Protein AF-A0A4Q6GHL7-F1 (afdb_monomer)

Secondary structure (DSSP, 8-state):
------HHHHHHHHHHHHHHHHS-HHHHHHHHHHHHHHHHHHHHHHHHHHHS--HHHHHHHHHHHHHHHHHHHHHHHHHH-HHHHHHHHHHHHHHHHHHHHHHS---GGGHHHHHHIIIIIHHHHHHHHHTT-HHHHHHIIIIIIHHHHHHHHHHTT--TTHHHHHHHHHHHHHHHT-

Mean predicted aligned error: 8.79 Å

Sequence (178 aa):
MSGDFSTGVLSLDNFLHTALARAPQKFWWVIAGVLGILVLATAIGWVLHRRKPGPVIDNLNARVRAWWVMVGVLAACFLLGKVATLVLYGLLSFFALREFLTLTPTRRGDHLSLCLCFYVAIPLQYWLIGIDWYGLFVMCIPVFGFLLLPAVSALSGDTENFLERNTKVQWGLMLTVY

Radius of gyration: 21.95 Å; Cα contacts (8 Å, |Δi|>4): 102; chains: 1; bounding box: 37×58×66 Å

Foldseek 3Di:
DDDDPPPLPVVLVVCCVVCVVPPDPVVVVVVCVVVVVLVVLCVVLVVCCVPDNDPVSVVSNVVSVVVVVVVVCCVVQVSVHDVSNLVVLLVQLLVLLVVLVVPPDDDPLQVVLSCCLNVPQSVVLSVCVVVVVVVCNVCVLVPVVLVPSLVSSVVSVDPPCSVVNSVSNSVSSVVRRD

pLDDT: mean 85.05, std 11.3, range [44.62, 95.25]

Structure (mmCIF, N/CA/C/O backbone):
data_AF-A0A4Q6GHL7-F1
#
_entry.id   AF-A0A4Q6GHL7-F1
#
loop_
_atom_site.group_PDB
_atom_site.id
_atom_site.type_symbol
_atom_site.label_atom_id
_atom_site.label_alt_id
_atom_site.label_comp_id
_atom_site.label_asym_id
_atom_site.label_entity_id
_atom_site.label_seq_id
_atom_site.pdbx_PDB_ins_code
_atom_site.Cartn_x
_atom_site.Cartn_y
_atom_site.Cartn_z
_atom_site.occupancy
_atom_site.B_iso_or_equiv
_atom_site.auth_seq_id
_atom_site.auth_comp_id
_atom_site.auth_asym_id
_atom_site.auth_atom_id
_atom_site.pdbx_PDB_model_num
ATOM 1 N N . MET A 1 1 ? -2.760 27.065 -35.567 1.00 51.53 1 MET A N 1
ATOM 2 C CA . MET A 1 1 ? -3.463 25.781 -35.350 1.00 51.53 1 MET A CA 1
ATOM 3 C C . MET A 1 1 ? -2.841 24.742 -36.268 1.00 51.53 1 MET A C 1
ATOM 5 O O . MET A 1 1 ? -3.175 24.707 -37.440 1.0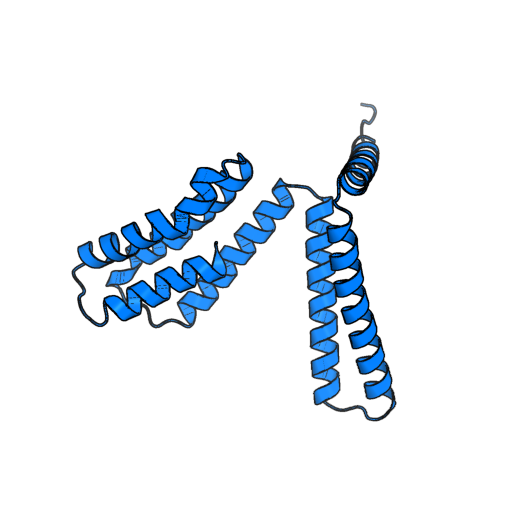0 51.53 1 MET A O 1
ATOM 9 N N . SER A 1 2 ? -1.907 23.947 -35.756 1.00 46.75 2 SER A N 1
ATOM 10 C CA . SER A 1 2 ? -1.430 22.706 -36.380 1.00 46.75 2 SER A CA 1
ATOM 11 C C . SER A 1 2 ? -0.751 21.891 -35.282 1.00 46.75 2 SER A C 1
ATOM 13 O O . SER A 1 2 ? -0.019 22.456 -34.475 1.00 46.75 2 SER A O 1
ATOM 15 N N . GLY A 1 3 ? -1.136 20.621 -35.192 1.00 51.91 3 GLY A N 1
ATOM 16 C CA . GLY A 1 3 ? -1.040 19.797 -33.994 1.00 51.91 3 GLY A CA 1
ATOM 17 C C . GLY A 1 3 ? 0.370 19.429 -33.548 1.00 51.91 3 GLY A C 1
ATOM 18 O O . GLY A 1 3 ? 1.196 19.031 -34.359 1.00 51.91 3 GLY A O 1
ATOM 19 N N . ASP A 1 4 ? 0.547 19.436 -32.229 1.00 44.62 4 ASP A N 1
ATOM 20 C CA . ASP A 1 4 ? 1.555 18.655 -31.516 1.00 44.62 4 ASP A CA 1
ATOM 21 C C . ASP A 1 4 ? 0.820 17.636 -30.633 1.00 44.62 4 ASP A C 1
ATOM 23 O O . ASP A 1 4 ? 0.556 17.858 -29.455 1.00 44.62 4 ASP A O 1
ATOM 27 N N . PHE A 1 5 ? 0.422 16.516 -31.240 1.00 52.62 5 PHE A N 1
ATOM 28 C CA . PHE A 1 5 ? -0.148 15.347 -30.550 1.00 52.62 5 PHE A CA 1
ATOM 29 C C . PHE A 1 5 ? 0.836 14.155 -30.540 1.00 52.62 5 PHE A C 1
ATOM 31 O O . PHE A 1 5 ? 0.444 13.025 -30.263 1.00 52.62 5 PHE A O 1
ATOM 38 N N . SER A 1 6 ? 2.123 14.390 -30.842 1.00 54.06 6 SER A N 1
ATOM 39 C CA . SER A 1 6 ? 3.132 13.336 -31.070 1.00 54.06 6 SER A CA 1
ATOM 40 C C . SER A 1 6 ? 4.155 13.147 -29.933 1.00 54.06 6 SER A C 1
ATOM 42 O O . SER A 1 6 ? 5.140 12.431 -30.106 1.00 54.06 6 SER A O 1
ATOM 44 N N . THR A 1 7 ? 3.955 13.752 -28.759 1.00 56.91 7 THR A N 1
ATOM 45 C CA . THR A 1 7 ? 4.912 13.684 -27.631 1.00 56.91 7 THR A CA 1
ATOM 46 C C . THR A 1 7 ? 4.724 12.470 -26.709 1.00 56.91 7 THR A C 1
ATOM 48 O O . THR A 1 7 ? 5.604 12.171 -25.904 1.00 56.91 7 THR A O 1
ATOM 51 N N . GLY A 1 8 ? 3.617 11.726 -26.833 1.00 54.38 8 GLY A N 1
ATOM 52 C 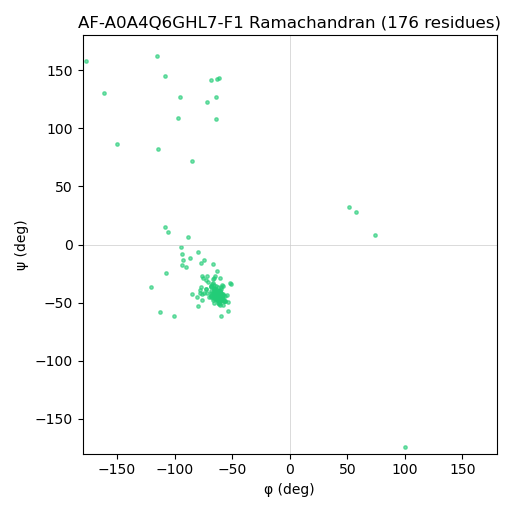CA . GLY A 1 8 ? 3.325 10.565 -25.978 1.00 54.38 8 GLY A CA 1
ATOM 53 C C . GLY A 1 8 ? 4.095 9.288 -26.344 1.00 54.38 8 GLY A C 1
ATOM 54 O O . GLY A 1 8 ? 4.569 8.583 -25.457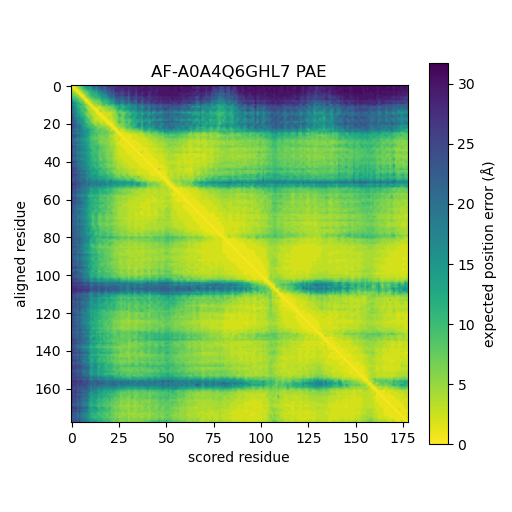 1.00 54.38 8 GLY A O 1
ATOM 55 N N . VAL A 1 9 ? 4.264 9.005 -27.641 1.00 53.94 9 VAL A N 1
ATOM 56 C CA . VAL A 1 9 ? 4.869 7.745 -28.122 1.00 53.94 9 VAL A CA 1
ATOM 57 C C . VAL A 1 9 ? 6.392 7.737 -27.914 1.00 53.94 9 VAL A C 1
ATOM 59 O O . VAL A 1 9 ? 6.933 6.776 -27.377 1.00 53.94 9 VAL A O 1
ATOM 62 N N . LEU A 1 10 ? 7.071 8.860 -28.192 1.00 57.47 10 LEU A N 1
ATOM 63 C CA . LEU A 1 10 ? 8.521 9.019 -27.974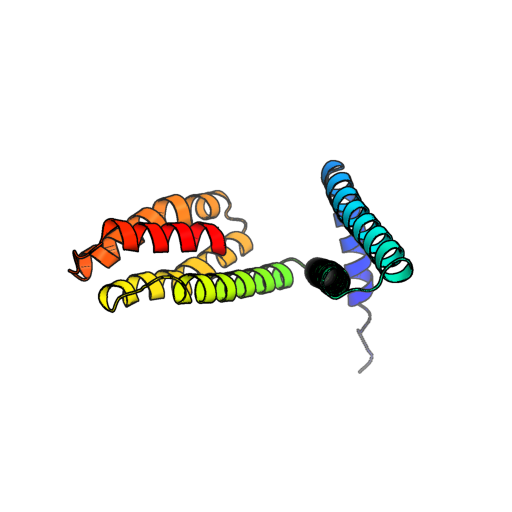 1.00 57.47 10 LEU A CA 1
ATOM 64 C C . LEU A 1 10 ? 8.935 8.964 -26.492 1.00 57.47 10 LEU A C 1
ATOM 66 O O . LEU A 1 10 ? 10.064 8.589 -26.183 1.00 57.47 10 LEU A O 1
ATOM 70 N N . SER A 1 11 ? 8.041 9.334 -25.569 1.00 61.09 11 SER A N 1
ATOM 71 C CA . SER A 1 11 ? 8.307 9.257 -24.127 1.00 61.09 11 SER A CA 1
ATOM 72 C C . SER A 1 11 ? 8.172 7.827 -23.605 1.00 61.09 11 SER A C 1
ATOM 74 O O . SER A 1 11 ? 9.017 7.380 -22.834 1.00 61.09 11 SER A O 1
ATOM 76 N N . LEU A 1 12 ? 7.152 7.088 -24.062 1.00 63.12 12 LEU A N 1
ATOM 77 C CA . LEU A 1 12 ? 6.918 5.707 -23.642 1.00 63.12 12 LEU A CA 1
ATOM 78 C C . LEU A 1 12 ? 8.030 4.778 -24.137 1.00 63.12 12 LEU A C 1
ATOM 80 O O . LEU A 1 12 ? 8.559 4.011 -23.342 1.00 63.12 12 LEU A O 1
ATOM 84 N N . ASP A 1 13 ? 8.436 4.886 -25.405 1.00 64.12 13 ASP A N 1
ATOM 85 C CA . ASP A 1 13 ? 9.509 4.055 -25.960 1.00 64.12 13 ASP A CA 1
ATOM 86 C C . ASP A 1 13 ? 10.848 4.347 -25.269 1.00 64.12 13 ASP A C 1
ATOM 88 O O . ASP A 1 13 ? 11.539 3.427 -24.832 1.00 64.12 13 ASP A O 1
ATOM 92 N N . ASN A 1 14 ? 11.187 5.623 -25.053 1.00 67.19 14 ASN A N 1
ATOM 93 C CA . ASN A 1 14 ? 12.400 5.994 -24.320 1.00 67.19 14 ASN A CA 1
ATOM 94 C C . ASN A 1 14 ? 12.344 5.574 -22.845 1.00 67.19 14 ASN A C 1
ATOM 96 O O . ASN A 1 14 ? 13.346 5.107 -22.300 1.00 67.19 14 ASN A O 1
ATOM 100 N N . PHE A 1 15 ? 11.196 5.711 -22.181 1.00 66.81 15 PHE A N 1
ATOM 101 C CA . PHE A 1 15 ? 11.006 5.257 -20.805 1.00 66.81 15 PHE A CA 1
ATOM 102 C C . PHE A 1 15 ? 11.120 3.738 -20.704 1.00 66.81 15 PHE A C 1
ATOM 104 O O . PHE A 1 15 ? 11.833 3.241 -19.841 1.00 66.81 15 PHE A O 1
ATOM 111 N N . LEU A 1 16 ? 10.484 2.995 -21.612 1.00 68.94 16 LEU A N 1
ATOM 112 C CA . LEU A 1 16 ? 10.578 1.544 -21.666 1.00 68.94 16 LEU A CA 1
ATOM 113 C C . LEU A 1 16 ? 12.022 1.127 -21.919 1.00 68.94 16 LEU A C 1
ATOM 115 O O . LEU A 1 16 ? 12.571 0.380 -21.125 1.00 68.94 16 LEU A O 1
ATOM 119 N N . HIS A 1 17 ? 12.703 1.664 -22.929 1.00 65.88 17 HIS A N 1
ATOM 120 C CA . HIS A 1 17 ? 14.104 1.327 -23.181 1.00 65.88 17 HIS A CA 1
ATOM 121 C C . HIS A 1 17 ? 15.023 1.660 -21.999 1.00 65.88 17 HIS A C 1
ATOM 123 O O . HIS A 1 17 ? 15.874 0.847 -21.642 1.00 65.88 17 HIS A O 1
ATOM 129 N N . THR A 1 18 ? 14.840 2.806 -21.344 1.00 66.44 18 THR A N 1
ATOM 130 C CA . THR A 1 18 ? 15.659 3.186 -20.181 1.00 66.44 18 THR A CA 1
ATOM 131 C C . THR A 1 18 ? 15.331 2.370 -18.931 1.00 66.44 18 THR A C 1
ATOM 133 O O . THR A 1 18 ? 16.250 1.980 -18.211 1.00 66.44 18 THR A O 1
ATOM 136 N N . ALA A 1 19 ? 14.059 2.054 -18.684 1.00 65.88 19 ALA A N 1
ATOM 137 C CA . ALA A 1 19 ? 13.623 1.203 -17.583 1.00 65.88 19 ALA A CA 1
ATOM 138 C C . ALA A 1 19 ? 14.063 -0.252 -17.790 1.00 65.88 19 ALA A C 1
ATOM 140 O O . ALA A 1 19 ? 14.623 -0.850 -16.875 1.00 65.88 19 ALA A O 1
ATOM 141 N N . LEU A 1 20 ? 13.892 -0.801 -18.998 1.00 67.56 20 LEU A N 1
ATOM 142 C CA . LEU A 1 20 ? 14.339 -2.144 -19.376 1.00 67.56 20 LEU A CA 1
ATOM 143 C C . LEU A 1 20 ? 15.867 -2.272 -19.260 1.00 67.56 20 LEU A C 1
ATOM 145 O O . LEU A 1 20 ? 16.350 -3.267 -18.726 1.00 67.56 20 LEU A O 1
ATOM 149 N N . ALA A 1 21 ? 16.622 -1.260 -19.710 1.00 69.06 21 ALA A N 1
ATOM 150 C CA . ALA A 1 21 ? 18.087 -1.267 -19.683 1.00 69.06 21 ALA A CA 1
ATOM 151 C C . ALA A 1 21 ? 18.684 -1.035 -18.285 1.00 69.06 21 ALA A C 1
ATOM 153 O O . ALA A 1 21 ? 19.784 -1.510 -18.006 1.00 69.06 21 ALA A O 1
ATOM 154 N N . ARG A 1 22 ? 17.986 -0.309 -17.399 1.00 68.81 22 ARG A N 1
ATOM 155 C CA . ARG A 1 22 ? 18.428 -0.075 -16.011 1.00 68.81 22 ARG A CA 1
ATOM 156 C C . ARG A 1 22 ? 17.877 -1.086 -15.009 1.00 68.81 22 ARG A C 1
ATOM 158 O O . ARG A 1 22 ? 18.362 -1.123 -13.877 1.00 68.81 22 ARG A O 1
ATOM 165 N N . ALA A 1 23 ? 16.877 -1.883 -15.382 1.00 73.94 23 ALA A N 1
ATOM 166 C CA . ALA A 1 23 ? 16.291 -2.862 -14.481 1.00 73.94 23 ALA A CA 1
ATOM 167 C C . ALA A 1 23 ? 17.333 -3.932 -14.100 1.00 73.94 23 ALA A C 1
ATOM 169 O O . ALA A 1 23 ? 17.923 -4.565 -14.980 1.00 73.94 23 ALA A O 1
ATOM 170 N N . PRO A 1 24 ? 17.560 -4.183 -12.798 1.00 80.12 24 PRO A N 1
ATOM 171 C CA . PRO A 1 24 ? 18.488 -5.219 -12.372 1.00 80.12 24 PRO A CA 1
ATOM 172 C C . PRO A 1 24 ? 17.984 -6.582 -12.848 1.00 80.12 24 PRO A C 1
ATOM 174 O O . PRO A 1 24 ? 16.794 -6.867 -12.770 1.00 80.12 24 PRO A O 1
ATOM 177 N N . GLN A 1 25 ? 18.882 -7.475 -13.268 1.00 82.25 25 GLN A N 1
ATOM 178 C CA . GLN A 1 25 ? 18.509 -8.795 -13.799 1.00 82.25 25 GLN A CA 1
ATOM 179 C C . GLN A 1 25 ? 17.556 -9.572 -12.869 1.00 82.25 25 GLN A C 1
ATOM 181 O O . GLN A 1 25 ? 16.651 -10.259 -13.333 1.00 82.25 25 GLN A O 1
ATOM 186 N N . LYS A 1 26 ? 17.705 -9.413 -11.547 1.00 86.56 26 LYS A N 1
ATOM 187 C CA . LYS A 1 26 ? 16.829 -10.016 -10.527 1.00 86.56 26 LYS A CA 1
ATOM 188 C C . LYS A 1 26 ? 15.357 -9.600 -10.665 1.00 86.56 26 LYS A C 1
ATOM 190 O O . LYS A 1 26 ? 14.483 -10.421 -10.417 1.00 86.56 26 LYS A O 1
ATOM 195 N N . PHE A 1 27 ? 15.078 -8.364 -11.080 1.00 83.50 27 PHE A N 1
ATOM 196 C CA . PHE A 1 27 ? 13.717 -7.865 -11.293 1.00 83.50 27 PHE A CA 1
ATOM 197 C C . PHE A 1 27 ? 12.977 -8.689 -12.354 1.00 83.50 27 PHE A C 1
ATOM 199 O O . PHE A 1 27 ? 11.843 -9.112 -12.132 1.00 83.50 27 PHE A O 1
ATOM 206 N N . TRP A 1 28 ? 13.659 -9.009 -13.457 1.00 84.88 28 TRP A N 1
ATOM 207 C CA . TRP A 1 28 ? 13.112 -9.847 -14.525 1.00 84.88 28 TRP A CA 1
ATOM 208 C C . TRP A 1 28 ? 12.786 -11.260 -14.060 1.00 84.88 28 TRP A C 1
ATOM 210 O O . TRP A 1 28 ? 11.722 -11.775 -14.391 1.00 84.88 28 TRP A O 1
ATOM 220 N N . TRP A 1 29 ? 13.655 -11.865 -13.246 1.00 90.00 29 TRP A N 1
ATOM 221 C CA . TRP A 1 29 ? 13.400 -13.186 -12.667 1.00 90.00 29 TRP A CA 1
ATOM 222 C C . TRP A 1 29 ? 12.163 -13.198 -11.769 1.00 90.00 29 TRP A C 1
ATOM 224 O O . TRP A 1 29 ? 11.375 -14.140 -11.832 1.00 90.00 29 TRP A O 1
ATOM 234 N N . VAL A 1 30 ? 11.959 -12.148 -10.969 1.00 89.12 30 VAL A N 1
ATOM 235 C CA . VAL A 1 30 ? 10.779 -12.037 -10.102 1.00 89.12 30 VAL A CA 1
ATOM 236 C C . VAL A 1 30 ? 9.507 -11.890 -10.935 1.00 89.12 30 VAL A C 1
ATOM 238 O O . VAL A 1 30 ? 8.557 -12.637 -10.714 1.00 89.12 30 VAL A O 1
ATOM 241 N N . ILE A 1 31 ? 9.491 -10.997 -11.930 1.00 88.06 31 ILE A N 1
ATOM 242 C CA . ILE A 1 31 ? 8.326 -10.823 -12.814 1.00 88.06 31 ILE A CA 1
ATOM 243 C C . ILE A 1 31 ? 8.015 -12.111 -13.577 1.00 88.06 31 ILE A C 1
ATOM 245 O O . ILE A 1 31 ? 6.863 -12.542 -13.606 1.00 88.06 31 ILE A O 1
ATOM 249 N N . ALA A 1 32 ? 9.032 -12.751 -14.157 1.00 90.44 32 ALA A N 1
ATOM 250 C CA . ALA A 1 32 ? 8.865 -14.009 -14.874 1.00 90.44 32 ALA A CA 1
ATOM 251 C C . ALA A 1 32 ? 8.343 -15.121 -13.953 1.00 90.44 32 ALA A C 1
ATOM 253 O O . ALA A 1 32 ? 7.457 -15.875 -14.349 1.00 90.44 32 ALA A O 1
ATOM 254 N N . GLY A 1 33 ? 8.832 -15.192 -12.711 1.00 92.62 33 GLY A N 1
ATOM 255 C CA . GLY A 1 33 ? 8.341 -16.130 -11.703 1.00 92.62 33 GLY A CA 1
ATOM 256 C C . GLY A 1 33 ? 6.870 -15.896 -11.351 1.00 92.62 33 GLY A C 1
ATOM 257 O O . GLY A 1 33 ? 6.079 -16.837 -11.372 1.00 92.62 33 GLY A O 1
ATOM 258 N N . VAL A 1 34 ? 6.480 -14.643 -11.094 1.00 91.62 34 VAL A N 1
ATOM 259 C CA . VAL A 1 34 ? 5.089 -14.273 -10.780 1.00 91.62 34 VAL A CA 1
ATOM 260 C C . VAL A 1 34 ? 4.158 -14.617 -11.944 1.00 91.62 34 VAL A C 1
ATOM 262 O O . VAL A 1 34 ? 3.164 -15.318 -11.745 1.00 91.62 34 VAL A O 1
ATOM 265 N N . LEU A 1 35 ? 4.497 -14.194 -13.165 1.00 92.50 35 LEU A N 1
ATOM 266 C CA . LEU A 1 35 ? 3.711 -14.503 -14.363 1.00 92.50 35 LEU A CA 1
ATOM 267 C C . LEU A 1 35 ? 3.652 -16.011 -14.630 1.00 92.50 35 LEU A C 1
ATOM 269 O O . LEU A 1 35 ? 2.584 -16.532 -14.941 1.00 92.50 35 LEU A O 1
ATOM 273 N N . GLY A 1 36 ? 4.763 -16.727 -14.451 1.00 93.81 36 GLY A N 1
ATOM 274 C CA . GLY A 1 36 ? 4.822 -18.180 -14.590 1.00 93.81 36 GLY A CA 1
ATOM 275 C C . GLY A 1 36 ? 3.870 -18.891 -13.629 1.00 93.81 36 GLY A C 1
ATOM 276 O O . GLY A 1 36 ? 3.089 -19.739 -14.055 1.00 93.81 36 GLY A O 1
ATOM 277 N N . ILE A 1 37 ? 3.859 -18.499 -12.351 1.00 94.38 37 ILE A N 1
ATOM 278 C CA . ILE A 1 37 ? 2.934 -19.048 -11.346 1.00 94.38 37 ILE A CA 1
ATOM 279 C C . ILE A 1 37 ? 1.478 -18.747 -11.719 1.00 94.38 37 ILE A C 1
ATOM 281 O O . ILE A 1 37 ? 0.630 -19.633 -11.633 1.00 94.38 37 ILE A O 1
ATOM 285 N N . LEU A 1 38 ? 1.178 -17.527 -12.170 1.00 92.00 38 LEU A N 1
ATOM 286 C CA . LEU A 1 38 ? -0.164 -17.129 -12.606 1.00 92.00 38 LEU A CA 1
ATOM 287 C C . LEU A 1 38 ? -0.650 -17.937 -13.811 1.00 92.00 38 LEU A C 1
ATOM 289 O O . LEU A 1 38 ? -1.788 -18.413 -13.819 1.00 92.00 38 LEU A O 1
ATOM 293 N N . VAL A 1 39 ? 0.206 -18.135 -14.812 1.00 93.56 39 VAL A N 1
ATOM 294 C CA . VAL A 1 39 ? -0.100 -18.957 -15.989 1.00 93.56 39 VAL A CA 1
ATOM 295 C C . VAL A 1 39 ? -0.317 -20.413 -15.582 1.00 93.56 39 VAL A C 1
ATOM 297 O O . VAL A 1 39 ? -1.312 -21.009 -15.990 1.00 93.56 39 VAL A O 1
ATOM 300 N N . LEU A 1 40 ? 0.545 -20.970 -14.726 1.00 93.62 40 LEU A N 1
ATOM 301 C CA . LEU A 1 40 ? 0.389 -22.329 -14.202 1.00 93.62 40 LEU A CA 1
ATOM 302 C C . LEU A 1 40 ? -0.920 -22.488 -13.421 1.00 93.62 40 LEU A C 1
ATOM 304 O O . LEU A 1 40 ? -1.669 -23.429 -13.674 1.00 93.62 40 LEU A O 1
ATOM 308 N N . ALA A 1 41 ? -1.245 -21.553 -12.526 1.00 91.12 41 ALA A N 1
ATOM 309 C CA . ALA A 1 41 ? -2.499 -21.560 -11.775 1.00 91.12 41 ALA A CA 1
ATOM 310 C C . ALA A 1 41 ? -3.719 -21.478 -12.706 1.00 91.12 41 ALA A C 1
ATOM 312 O O . ALA A 1 41 ? -4.698 -22.199 -12.511 1.00 91.12 41 ALA A O 1
ATOM 313 N N . THR A 1 42 ? -3.637 -20.654 -13.754 1.00 92.19 42 THR A N 1
ATOM 314 C CA . THR A 1 42 ? -4.685 -20.532 -14.777 1.00 92.19 42 THR A CA 1
ATOM 315 C C . THR A 1 42 ? -4.852 -21.842 -15.553 1.00 92.19 42 THR A C 1
ATOM 317 O O . THR A 1 42 ? -5.976 -22.304 -15.748 1.00 92.19 42 THR A O 1
ATOM 320 N N . ALA A 1 43 ? -3.750 -22.484 -15.951 1.00 91.50 43 ALA A N 1
ATOM 321 C CA . ALA A 1 43 ? -3.769 -23.761 -16.660 1.00 91.50 43 ALA A CA 1
ATOM 322 C C . ALA A 1 43 ? -4.351 -24.889 -15.794 1.00 91.50 43 ALA A C 1
ATOM 324 O O . ALA A 1 43 ? -5.219 -25.632 -16.255 1.00 91.50 43 ALA A O 1
ATOM 325 N N . ILE A 1 44 ? -3.934 -24.987 -14.527 1.00 91.12 44 ILE A N 1
ATOM 326 C CA . ILE A 1 44 ? -4.467 -25.963 -13.566 1.00 91.12 44 ILE A CA 1
ATOM 327 C C . ILE A 1 44 ? -5.971 -25.746 -13.373 1.00 91.12 44 ILE A C 1
ATOM 329 O O . ILE A 1 44 ? -6.745 -26.695 -13.498 1.00 91.12 44 ILE A O 1
ATOM 333 N N . GLY A 1 45 ? -6.392 -24.505 -13.119 1.00 89.25 45 GLY A N 1
ATOM 334 C CA . GLY A 1 45 ? -7.798 -24.150 -12.934 1.00 89.25 45 GLY A CA 1
ATOM 335 C C . GLY A 1 45 ? -8.663 -24.469 -14.156 1.00 89.25 45 GLY A C 1
ATOM 336 O O . GLY A 1 45 ? -9.773 -24.987 -14.020 1.00 89.25 45 GLY A O 1
ATOM 337 N N . TRP A 1 46 ? -8.131 -24.261 -15.362 1.00 88.94 46 TRP A N 1
ATOM 338 C CA . TRP A 1 46 ? -8.802 -24.597 -16.617 1.00 88.94 46 TRP A CA 1
ATOM 339 C C . TRP A 1 46 ? -8.913 -26.109 -16.859 1.00 88.94 46 TRP A C 1
ATOM 341 O O . TRP A 1 46 ? -9.989 -26.598 -17.214 1.00 88.94 46 TRP A O 1
ATOM 351 N N . VAL A 1 47 ? -7.838 -26.875 -16.630 1.00 90.56 47 VAL A N 1
ATOM 352 C CA . VAL A 1 47 ? -7.866 -28.346 -16.740 1.00 90.56 47 VAL A CA 1
ATOM 353 C C . VAL A 1 47 ? -8.847 -28.936 -15.729 1.00 90.56 47 VAL A C 1
ATOM 355 O O . VAL A 1 47 ? -9.624 -29.831 -16.069 1.00 90.56 47 VAL A O 1
ATOM 358 N N . LEU A 1 48 ? -8.840 -28.430 -14.496 1.00 87.69 48 LEU A N 1
ATOM 359 C CA . LEU A 1 48 ? -9.693 -28.932 -13.427 1.00 87.69 48 LEU A CA 1
ATOM 360 C C . LEU A 1 48 ? -11.172 -28.614 -13.688 1.00 87.69 48 LEU A C 1
ATOM 362 O O . LEU A 1 48 ? -12.007 -29.509 -13.566 1.00 87.69 48 LEU A O 1
ATOM 366 N N . HIS A 1 49 ? -11.478 -27.404 -14.168 1.00 87.81 49 HIS A N 1
ATOM 367 C CA . HIS A 1 49 ? -12.828 -27.014 -14.587 1.00 87.81 49 HIS A CA 1
ATOM 368 C C . HIS A 1 49 ? -13.357 -27.900 -15.727 1.00 87.81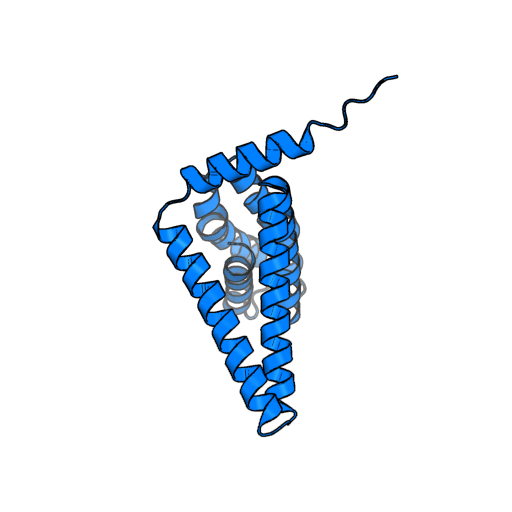 49 HIS A C 1
ATOM 370 O O . HIS A 1 49 ? -14.533 -28.251 -15.744 1.00 87.81 49 HIS A O 1
ATOM 376 N N . ARG A 1 50 ? -12.492 -28.317 -16.664 1.00 87.12 50 ARG A N 1
ATOM 377 C CA . ARG A 1 50 ? -12.865 -29.251 -17.742 1.00 87.12 50 ARG A CA 1
ATOM 378 C C . ARG A 1 50 ? -13.104 -30.681 -17.262 1.00 87.12 50 ARG A C 1
ATOM 380 O O . ARG A 1 50 ? -13.912 -31.381 -17.861 1.00 87.12 50 ARG A O 1
ATOM 387 N N . ARG A 1 51 ? -12.390 -31.141 -16.229 1.00 87.88 51 ARG A N 1
ATOM 388 C CA . ARG A 1 51 ? -12.498 -32.525 -15.736 1.00 87.88 51 ARG A CA 1
ATOM 389 C C . ARG A 1 51 ? -13.643 -32.721 -14.749 1.00 87.88 51 ARG A C 1
ATOM 391 O O . ARG A 1 51 ? -14.310 -33.748 -14.809 1.00 87.88 51 ARG A O 1
ATOM 398 N N . LYS A 1 52 ? -13.836 -31.785 -13.818 1.00 85.38 52 LYS A N 1
ATOM 399 C CA . LYS A 1 52 ? -14.874 -31.848 -12.782 1.00 85.38 52 LYS A CA 1
ATOM 400 C C . LYS A 1 52 ? -15.308 -30.430 -12.417 1.00 85.38 52 LYS A C 1
ATOM 402 O O . LYS A 1 52 ? -14.733 -29.882 -11.487 1.00 85.38 52 LYS A O 1
ATOM 407 N N . PRO A 1 53 ? -16.272 -29.816 -13.118 1.00 84.44 53 PRO A N 1
ATOM 408 C CA . PRO A 1 53 ? -16.756 -28.494 -12.738 1.00 84.44 53 PRO A CA 1
ATOM 409 C C . PRO A 1 53 ? -17.359 -28.536 -11.329 1.00 84.44 53 PRO A C 1
ATOM 411 O O . PRO A 1 53 ? -17.973 -29.526 -10.926 1.00 84.44 53 PRO A O 1
ATOM 414 N N . GLY A 1 54 ? -17.160 -27.467 -10.563 1.00 90.56 54 GLY A N 1
ATOM 415 C CA . GLY A 1 54 ? -17.665 -27.375 -9.203 1.00 90.56 54 GLY A CA 1
ATOM 416 C C . GLY A 1 54 ? -17.363 -26.024 -8.556 1.00 90.56 54 GLY A C 1
ATOM 417 O O . GLY A 1 54 ? -16.396 -25.359 -8.937 1.00 90.56 54 GLY A O 1
ATOM 418 N N . PRO A 1 55 ? -18.129 -25.644 -7.519 1.00 90.00 55 PRO A N 1
ATOM 419 C CA . PRO A 1 55 ? -18.086 -24.303 -6.929 1.00 90.00 55 PRO A CA 1
ATOM 420 C C . PRO A 1 55 ? -16.712 -23.929 -6.351 1.00 90.00 55 PRO A C 1
ATOM 422 O O . PRO A 1 55 ? -16.323 -22.762 -6.349 1.00 90.00 55 PRO A O 1
ATOM 425 N N . VAL A 1 56 ? -15.936 -24.919 -5.899 1.00 88.56 56 VAL A N 1
ATOM 426 C CA . VAL A 1 56 ? -14.568 -24.715 -5.392 1.00 88.56 56 VAL A CA 1
ATOM 427 C C . VAL A 1 56 ? -13.623 -24.249 -6.507 1.00 88.56 56 VAL A C 1
ATOM 429 O O . VAL A 1 56 ? -12.774 -23.386 -6.291 1.00 88.56 56 VAL A O 1
ATOM 432 N N . ILE A 1 57 ? -13.780 -24.793 -7.714 1.00 89.44 57 ILE A N 1
ATOM 433 C CA . ILE A 1 57 ? -12.931 -24.476 -8.869 1.00 89.44 57 ILE A CA 1
ATOM 434 C C . ILE A 1 57 ? -13.322 -23.125 -9.455 1.00 89.44 57 ILE A C 1
ATOM 436 O O . ILE A 1 57 ? -12.449 -22.352 -9.845 1.00 89.44 57 ILE A O 1
ATOM 440 N N . ASP A 1 58 ? -14.613 -22.804 -9.451 1.00 90.56 58 ASP A N 1
ATOM 441 C CA . ASP A 1 58 ? -15.098 -21.493 -9.879 1.00 90.56 58 ASP A CA 1
ATOM 442 C C . ASP A 1 58 ? -14.558 -20.382 -8.974 1.00 90.56 58 ASP A C 1
ATOM 444 O O . ASP A 1 58 ? -14.102 -19.349 -9.472 1.00 90.56 58 ASP A O 1
ATOM 448 N N . ASN A 1 59 ? -14.514 -20.620 -7.657 1.00 91.19 59 ASN A N 1
ATOM 449 C CA . ASN A 1 59 ? -13.887 -19.707 -6.703 1.00 91.19 59 ASN A CA 1
ATOM 450 C C . ASN A 1 59 ? -12.378 -19.557 -6.970 1.00 91.19 59 ASN A C 1
ATOM 452 O O . ASN A 1 59 ? -11.877 -18.434 -7.063 1.00 91.19 59 ASN A O 1
ATOM 456 N N . LEU A 1 60 ? -11.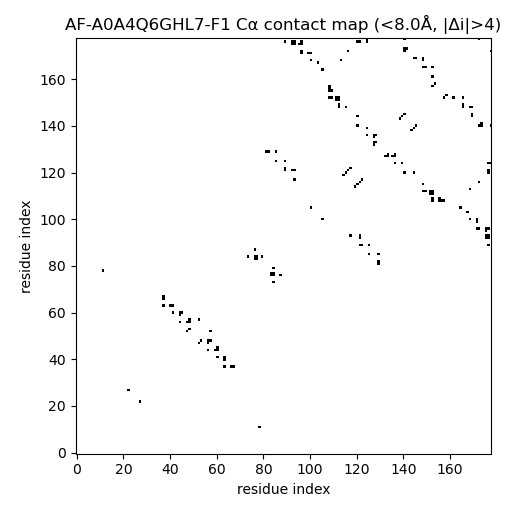661 -20.668 -7.187 1.00 88.50 60 LEU A N 1
ATOM 457 C CA . LEU A 1 60 ? -10.236 -20.636 -7.529 1.00 88.50 60 LEU A CA 1
ATOM 458 C C . LEU A 1 60 ? -9.979 -19.824 -8.809 1.00 88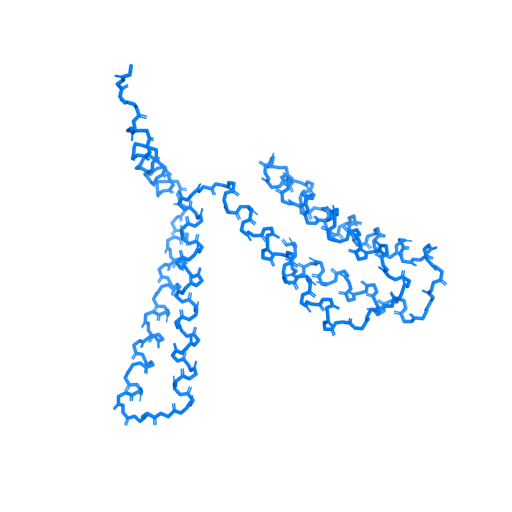.50 60 LEU A C 1
ATOM 460 O O . LEU A 1 60 ? -9.125 -18.939 -8.820 1.00 88.50 60 LEU A O 1
ATOM 464 N N . ASN A 1 61 ? -10.750 -20.069 -9.868 1.00 91.19 61 ASN A N 1
ATOM 465 C CA . ASN A 1 61 ? -10.637 -19.350 -11.136 1.00 91.19 61 ASN A CA 1
ATOM 466 C C . ASN A 1 61 ? -11.024 -17.870 -10.998 1.00 91.19 61 ASN A C 1
ATOM 468 O O . ASN A 1 61 ? -10.430 -17.010 -11.648 1.00 91.19 61 ASN A O 1
ATOM 472 N N . ALA A 1 62 ? -12.002 -17.534 -10.153 1.00 92.50 62 ALA A N 1
ATOM 473 C CA . ALA A 1 62 ? -12.320 -16.146 -9.822 1.00 92.50 62 ALA A CA 1
ATOM 474 C C . ALA A 1 62 ? -11.145 -15.455 -9.115 1.00 92.50 62 ALA A C 1
ATOM 476 O O . ALA A 1 62 ? -10.783 -14.341 -9.492 1.00 92.50 62 ALA A O 1
ATOM 477 N N . ARG A 1 63 ? -10.487 -16.139 -8.171 1.00 91.81 63 ARG A N 1
ATOM 478 C CA . ARG A 1 63 ? -9.293 -15.626 -7.491 1.00 91.81 63 ARG A CA 1
ATOM 479 C C . ARG A 1 63 ? -8.158 -15.392 -8.482 1.00 91.81 63 ARG A C 1
ATOM 481 O O . ARG A 1 63 ? -7.631 -14.290 -8.531 1.00 91.81 63 ARG A O 1
ATOM 488 N N . VAL A 1 64 ? -7.832 -16.367 -9.329 1.00 93.12 64 VAL A N 1
ATOM 489 C CA . VAL A 1 64 ? -6.779 -16.214 -10.351 1.00 93.12 64 VAL A CA 1
ATOM 490 C C . VAL A 1 64 ? -7.079 -15.041 -11.294 1.00 93.12 64 VAL A C 1
ATOM 492 O O . VAL A 1 64 ? -6.191 -14.235 -11.567 1.00 93.12 64 VAL A O 1
ATOM 495 N N . ARG A 1 65 ? -8.334 -14.874 -11.734 1.00 92.94 65 ARG A N 1
ATOM 496 C CA . ARG A 1 65 ? -8.747 -13.713 -12.544 1.00 92.94 65 ARG A CA 1
ATOM 497 C C . ARG A 1 65 ? -8.570 -12.386 -11.806 1.00 92.94 65 ARG A C 1
ATOM 499 O O . ARG A 1 65 ? -8.076 -11.438 -12.405 1.00 92.94 65 ARG A O 1
ATOM 506 N N . ALA A 1 66 ? -8.922 -12.313 -10.523 1.00 93.81 66 ALA A N 1
ATOM 507 C CA . ALA A 1 66 ? -8.714 -11.108 -9.722 1.00 93.81 66 ALA A CA 1
ATOM 508 C C . ALA A 1 66 ? -7.225 -10.741 -9.622 1.00 93.81 66 ALA A C 1
ATOM 510 O O . ALA A 1 66 ? -6.871 -9.574 -9.764 1.00 93.81 66 ALA A O 1
ATOM 511 N N . TRP A 1 67 ? -6.343 -11.731 -9.461 1.00 94.88 67 TRP A N 1
ATOM 512 C CA . TRP A 1 67 ? -4.897 -11.499 -9.466 1.00 94.88 67 TRP A CA 1
ATOM 513 C C . TRP A 1 67 ? -4.391 -10.995 -10.824 1.00 94.88 67 TRP A C 1
ATOM 515 O O . TRP A 1 67 ? -3.580 -10.074 -10.857 1.00 94.88 67 TRP A O 1
ATOM 525 N N . TRP A 1 68 ? -4.904 -11.522 -11.941 1.00 93.94 68 TRP A N 1
ATOM 526 C CA . TRP A 1 68 ? -4.599 -10.984 -13.273 1.00 93.94 68 TRP A CA 1
ATOM 527 C C . TRP A 1 68 ? -5.023 -9.522 -13.429 1.00 93.94 68 TRP A C 1
ATOM 529 O O . TRP A 1 68 ? -4.260 -8.723 -13.968 1.00 93.94 68 TRP A O 1
ATOM 539 N N . VAL A 1 69 ? -6.203 -9.156 -12.920 1.00 94.69 69 VAL A N 1
ATOM 540 C CA . VAL A 1 69 ? -6.664 -7.760 -12.912 1.00 94.69 69 VAL A CA 1
ATOM 541 C C . VAL A 1 69 ? -5.715 -6.883 -12.091 1.00 94.69 69 VAL A C 1
ATOM 543 O O . VAL A 1 69 ? -5.307 -5.833 -12.576 1.00 94.69 69 VAL A O 1
ATOM 546 N N . MET A 1 70 ? -5.301 -7.319 -10.895 1.00 92.56 70 MET A N 1
ATOM 547 C CA . MET A 1 70 ? -4.350 -6.566 -10.063 1.00 92.56 70 MET A CA 1
ATOM 548 C C . MET A 1 70 ? -3.007 -6.354 -10.771 1.00 92.56 70 MET A C 1
ATOM 550 O O . MET A 1 70 ? -2.510 -5.231 -10.806 1.00 92.56 70 MET A O 1
ATOM 554 N N . VAL A 1 71 ? -2.442 -7.404 -11.379 1.00 91.88 71 VAL A N 1
ATOM 555 C CA . VAL A 1 71 ? -1.193 -7.306 -12.154 1.00 91.88 71 VAL A CA 1
ATOM 556 C C . VAL A 1 71 ? -1.352 -6.335 -13.324 1.00 91.88 71 VAL A C 1
ATOM 558 O O . VAL A 1 71 ? -0.478 -5.501 -13.540 1.00 91.88 71 VAL A O 1
ATOM 561 N N . GLY A 1 72 ? -2.475 -6.398 -14.045 1.00 91.75 72 GLY A N 1
ATOM 562 C CA . GLY A 1 72 ? -2.768 -5.485 -15.150 1.00 91.75 72 GLY A CA 1
ATOM 563 C C . GLY A 1 72 ? -2.859 -4.022 -14.709 1.00 91.75 72 GLY A C 1
ATOM 564 O O . GLY A 1 72 ? -2.251 -3.158 -15.336 1.00 91.75 72 GLY A O 1
ATOM 565 N N . VAL A 1 73 ? -3.560 -3.744 -13.605 1.00 93.00 73 VAL A N 1
ATOM 566 C CA . VAL A 1 73 ? -3.681 -2.388 -13.039 1.00 93.00 73 VAL A CA 1
ATOM 567 C C . VAL A 1 73 ? -2.319 -1.854 -12.591 1.00 93.00 73 VAL A C 1
ATOM 569 O O . VAL A 1 73 ? -1.967 -0.725 -12.927 1.00 93.00 73 VAL A O 1
ATOM 572 N N . LEU A 1 74 ? -1.521 -2.664 -11.888 1.00 90.69 74 LEU A N 1
ATOM 573 C CA . LEU A 1 74 ? -0.178 -2.269 -11.449 1.00 90.69 74 LEU A CA 1
ATOM 574 C C . LEU A 1 74 ? 0.754 -2.000 -12.635 1.00 90.69 74 LEU A C 1
ATOM 576 O O . LEU A 1 74 ? 1.448 -0.984 -12.652 1.00 90.69 74 LEU A O 1
ATOM 580 N N . ALA A 1 75 ? 0.733 -2.866 -13.651 1.00 88.69 75 ALA A N 1
ATOM 581 C CA . ALA A 1 75 ? 1.510 -2.671 -14.869 1.00 88.69 75 ALA A CA 1
ATOM 582 C C . ALA A 1 75 ? 1.105 -1.377 -15.594 1.00 88.69 75 ALA A C 1
ATOM 584 O O . ALA A 1 75 ? 1.974 -0.597 -15.978 1.00 88.69 75 ALA A O 1
ATOM 585 N N . ALA A 1 76 ? -0.198 -1.104 -15.718 1.00 89.56 76 ALA A N 1
ATOM 586 C CA . ALA A 1 76 ? -0.695 0.137 -16.307 1.00 89.56 76 ALA A CA 1
ATOM 587 C C . ALA A 1 76 ? -0.226 1.377 -15.524 1.00 89.56 76 ALA A C 1
ATOM 589 O O . ALA A 1 76 ? 0.232 2.346 -16.126 1.00 89.56 76 ALA A O 1
ATOM 590 N N . CYS A 1 77 ? -0.263 1.343 -14.189 1.00 89.75 77 CYS A N 1
ATOM 591 C CA . CYS A 1 77 ? 0.252 2.432 -13.355 1.00 89.75 77 CYS A CA 1
ATOM 592 C C . CYS A 1 77 ? 1.755 2.663 -13.525 1.00 89.75 77 CYS A C 1
ATOM 594 O O . CYS A 1 77 ? 2.176 3.816 -13.607 1.00 89.75 77 CYS A O 1
ATOM 596 N N . PHE A 1 78 ? 2.556 1.600 -13.630 1.00 83.94 78 PHE A N 1
ATOM 597 C CA . PHE A 1 78 ? 3.988 1.744 -13.897 1.00 83.94 78 PHE A CA 1
ATOM 598 C C . PHE A 1 78 ? 4.269 2.365 -15.267 1.00 83.94 78 PHE A C 1
ATOM 600 O O . PHE A 1 78 ? 5.189 3.172 -15.379 1.00 83.94 78 PHE A O 1
ATOM 607 N N . LEU A 1 79 ? 3.456 2.058 -16.283 1.00 83.44 79 LEU A N 1
ATOM 608 C CA . LEU A 1 79 ? 3.555 2.689 -17.604 1.00 83.44 79 LEU A CA 1
ATOM 609 C C . LEU A 1 79 ? 3.173 4.177 -17.572 1.00 83.44 79 LEU A C 1
ATOM 611 O O . LEU A 1 79 ? 3.762 4.976 -18.293 1.00 83.44 79 LEU A O 1
ATOM 615 N N . LEU A 1 80 ? 2.222 4.561 -16.715 1.00 85.25 80 LEU A N 1
ATOM 616 C CA . LEU A 1 80 ? 1.811 5.955 -16.504 1.00 85.25 80 LEU A CA 1
ATOM 617 C C . LEU A 1 80 ? 2.833 6.775 -15.688 1.00 85.25 80 LEU A C 1
ATOM 619 O O . LEU A 1 80 ? 2.753 8.003 -15.653 1.00 85.25 80 LEU A O 1
ATOM 623 N N . GLY A 1 81 ? 3.800 6.117 -15.041 1.00 85.31 81 GLY A N 1
ATOM 624 C CA . GLY A 1 81 ? 4.940 6.744 -14.372 1.00 85.31 81 GLY A CA 1
ATOM 625 C C . GLY A 1 81 ? 4.820 6.895 -12.849 1.00 85.31 81 GLY A C 1
ATOM 626 O O . GLY A 1 81 ? 3.888 6.408 -12.199 1.00 85.31 81 GLY A O 1
ATOM 627 N N . LYS A 1 82 ? 5.812 7.586 -12.257 1.00 86.19 82 LYS A N 1
ATOM 628 C CA . LYS A 1 82 ? 6.006 7.706 -10.794 1.00 86.19 82 LYS A CA 1
ATOM 629 C C . LYS A 1 82 ? 4.767 8.261 -10.088 1.00 86.19 82 LYS A C 1
ATOM 631 O O . LYS A 1 82 ? 4.313 7.680 -9.110 1.00 86.19 82 LYS A O 1
ATOM 636 N N . VAL A 1 83 ? 4.196 9.354 -10.597 1.00 88.38 83 VAL A N 1
ATOM 637 C CA . VAL A 1 83 ? 3.060 10.035 -9.951 1.00 88.38 83 VAL A CA 1
ATOM 638 C C . VAL A 1 83 ? 1.819 9.143 -9.923 1.00 88.38 83 VAL A C 1
ATOM 640 O O . VAL A 1 83 ? 1.212 8.988 -8.868 1.00 88.38 83 VAL A O 1
ATOM 643 N N . ALA A 1 84 ? 1.476 8.500 -11.044 1.00 89.56 84 ALA A N 1
ATOM 644 C CA . ALA A 1 84 ? 0.327 7.597 -11.117 1.00 89.56 84 ALA A CA 1
ATOM 645 C C . ALA A 1 84 ? 0.470 6.409 -10.155 1.00 89.56 84 ALA A C 1
ATOM 647 O O . ALA A 1 84 ? -0.487 6.028 -9.484 1.00 89.56 84 ALA A O 1
ATOM 648 N N . THR A 1 85 ? 1.685 5.869 -10.046 1.00 90.75 85 THR A N 1
ATOM 649 C CA . THR A 1 85 ? 2.006 4.790 -9.106 1.00 90.75 85 THR A CA 1
ATOM 650 C C . THR A 1 85 ? 1.832 5.246 -7.655 1.00 90.75 85 THR A C 1
ATOM 652 O O . THR A 1 85 ? 1.169 4.563 -6.879 1.00 90.75 85 THR A O 1
ATOM 655 N N . LEU A 1 86 ? 2.367 6.415 -7.285 1.00 92.81 86 LEU A N 1
ATOM 656 C CA . LEU A 1 86 ? 2.233 6.952 -5.926 1.00 92.81 86 LEU A CA 1
ATOM 657 C C . LEU A 1 86 ? 0.776 7.225 -5.552 1.00 92.81 86 LEU A C 1
ATOM 659 O O . LEU A 1 86 ? 0.366 6.905 -4.442 1.00 92.81 86 LEU A O 1
ATOM 663 N N . VAL A 1 87 ? -0.017 7.769 -6.477 1.00 93.44 87 VAL A N 1
ATOM 664 C CA . VAL A 1 87 ? -1.447 8.012 -6.246 1.00 93.44 87 VAL A CA 1
ATOM 665 C C . VAL A 1 87 ? -2.197 6.696 -6.047 1.00 93.44 87 VAL A C 1
ATOM 667 O O . VAL A 1 87 ? -2.976 6.587 -5.103 1.00 93.44 87 VAL A O 1
ATOM 670 N N . LEU A 1 88 ? -1.945 5.685 -6.888 1.00 94.44 88 LEU A N 1
ATOM 671 C CA . LEU A 1 88 ? -2.570 4.369 -6.744 1.00 94.44 88 LEU A CA 1
ATOM 672 C C . LEU A 1 88 ? -2.260 3.764 -5.368 1.00 94.44 88 LEU A C 1
ATOM 674 O O . LEU A 1 88 ? -3.183 3.384 -4.651 1.00 94.44 88 LEU A O 1
ATOM 678 N N . TYR A 1 89 ? -0.984 3.699 -4.984 1.00 94.12 89 TYR A N 1
ATOM 679 C CA . TYR A 1 89 ? -0.594 3.139 -3.690 1.00 94.12 89 TYR A CA 1
ATOM 680 C C . TYR A 1 89 ? -1.130 3.970 -2.516 1.00 94.12 89 TYR A C 1
ATOM 682 O O . TYR A 1 89 ? -1.637 3.394 -1.559 1.00 94.12 89 TYR A O 1
ATOM 690 N N . GLY A 1 90 ? -1.149 5.303 -2.623 1.00 94.50 90 GLY A N 1
ATOM 691 C CA . GLY A 1 90 ? -1.768 6.181 -1.626 1.00 94.50 90 GLY A CA 1
ATOM 692 C C . GLY A 1 90 ? -3.252 5.889 -1.410 1.00 94.50 90 GLY A C 1
ATOM 693 O O . GLY A 1 90 ? -3.708 5.788 -0.269 1.00 94.50 90 GLY A O 1
ATOM 694 N N . LEU A 1 91 ? -4.001 5.675 -2.495 1.00 95.25 91 LEU A N 1
ATOM 695 C CA . LEU A 1 91 ? -5.400 5.257 -2.419 1.00 95.25 91 LEU A CA 1
ATOM 696 C C . LEU A 1 91 ? -5.539 3.850 -1.826 1.00 95.25 91 LEU A C 1
ATOM 698 O O . LEU A 1 91 ? -6.397 3.642 -0.971 1.00 95.25 91 LEU A O 1
ATOM 702 N N . LEU A 1 92 ? -4.691 2.897 -2.229 1.00 95.25 92 LEU A N 1
ATOM 703 C CA . LEU A 1 92 ? -4.683 1.544 -1.661 1.00 95.25 92 LEU A CA 1
ATOM 704 C C . LEU A 1 92 ? -4.438 1.574 -0.151 1.00 95.25 92 LEU A C 1
ATOM 706 O O . LEU A 1 92 ? -5.184 0.934 0.583 1.00 95.25 92 LEU A O 1
ATOM 710 N N . SER A 1 93 ? -3.458 2.347 0.316 1.00 95.19 93 SER A N 1
ATOM 711 C CA . SER A 1 93 ? -3.182 2.541 1.740 1.00 95.19 93 SER A CA 1
ATOM 712 C C . SER A 1 93 ? -4.372 3.145 2.474 1.00 95.19 93 SER A C 1
ATOM 714 O O . SER A 1 93 ? -4.732 2.665 3.545 1.00 95.19 93 SER A O 1
ATOM 716 N N . PHE A 1 94 ? -5.032 4.150 1.892 1.00 94.19 94 PHE A N 1
ATOM 717 C CA . PHE A 1 94 ? -6.235 4.740 2.478 1.00 94.19 94 PHE A CA 1
ATOM 718 C C . PHE A 1 94 ? -7.369 3.716 2.623 1.00 94.19 94 PHE A C 1
ATOM 720 O O . PHE A 1 94 ? -7.965 3.598 3.696 1.00 94.19 94 PHE A O 1
ATOM 727 N N . PHE A 1 95 ? -7.656 2.947 1.569 1.00 94.81 95 PHE A N 1
ATOM 728 C CA . PHE A 1 95 ? -8.697 1.919 1.605 1.00 94.81 95 PHE A CA 1
ATOM 729 C C . PHE A 1 95 ? -8.349 0.777 2.562 1.00 94.81 95 PHE A C 1
ATOM 731 O O . PHE A 1 95 ? -9.206 0.358 3.339 1.00 94.81 95 PHE A O 1
ATOM 738 N N . ALA A 1 96 ? -7.099 0.311 2.554 1.00 94.00 96 ALA A N 1
ATOM 739 C CA . ALA A 1 96 ? -6.628 -0.750 3.435 1.00 94.00 96 ALA A CA 1
ATOM 740 C C . ALA A 1 96 ? -6.687 -0.326 4.908 1.00 94.00 96 ALA A C 1
ATOM 742 O O . ALA A 1 96 ? -7.190 -1.078 5.742 1.00 94.00 96 ALA A O 1
ATOM 743 N N . LEU A 1 97 ? -6.245 0.894 5.224 1.00 93.12 97 LEU A N 1
ATOM 744 C CA . LEU A 1 97 ? -6.307 1.434 6.579 1.00 93.12 97 LEU A CA 1
ATOM 745 C C . LEU A 1 97 ? -7.758 1.607 7.046 1.00 93.12 97 LEU A C 1
ATOM 747 O O . LEU A 1 97 ? -8.086 1.248 8.176 1.00 93.12 97 LEU A O 1
ATOM 751 N N . ARG A 1 98 ? -8.650 2.105 6.178 1.00 92.25 98 ARG A N 1
ATOM 752 C CA . ARG A 1 98 ? -10.086 2.218 6.475 1.00 92.25 98 ARG A CA 1
ATOM 753 C C . ARG A 1 98 ? -10.709 0.865 6.803 1.00 92.25 98 ARG A C 1
ATOM 755 O O . ARG A 1 98 ? -11.427 0.763 7.798 1.00 92.25 98 ARG A O 1
ATOM 762 N N . GLU A 1 99 ? -10.446 -0.153 5.994 1.00 92.44 99 GLU A N 1
ATOM 763 C CA . GLU A 1 99 ? -10.981 -1.497 6.219 1.00 92.44 99 GLU A CA 1
ATOM 764 C C . GLU A 1 99 ? -10.429 -2.096 7.521 1.00 92.44 99 GLU A C 1
ATOM 766 O O . GLU A 1 99 ? -11.186 -2.562 8.371 1.00 92.44 99 GLU A O 1
ATOM 771 N N . PHE A 1 100 ? -9.116 -1.984 7.742 1.00 90.81 100 PHE A N 1
ATOM 772 C CA . PHE A 1 100 ? -8.458 -2.478 8.952 1.00 90.81 100 PHE A CA 1
ATOM 773 C C . PHE A 1 100 ? -9.014 -1.837 10.233 1.00 90.81 100 PHE A C 1
ATOM 775 O O . PHE A 1 100 ? -9.282 -2.521 11.224 1.00 90.81 100 PHE A O 1
ATOM 782 N N . LEU A 1 101 ? -9.221 -0.519 10.218 1.00 86.19 101 LEU A N 1
ATOM 783 C CA . LEU A 1 101 ? -9.770 0.213 11.357 1.00 86.19 101 LEU A CA 1
ATOM 784 C C . LEU A 1 101 ? -11.258 -0.056 11.574 1.00 86.19 101 LEU A C 1
ATOM 786 O O . LEU A 1 101 ? -11.713 0.011 12.709 1.00 86.19 101 LEU A O 1
ATOM 790 N N . THR A 1 102 ? -12.001 -0.401 10.523 1.00 86.12 102 THR A N 1
ATOM 791 C CA . THR A 1 102 ? -13.408 -0.814 10.648 1.00 86.12 102 THR A CA 1
ATOM 792 C C . THR A 1 102 ? -13.525 -2.166 11.357 1.00 86.12 102 THR A C 1
ATOM 794 O O . THR A 1 102 ? -14.439 -2.370 12.152 1.00 86.12 102 THR A O 1
ATOM 797 N N . LEU A 1 103 ? -12.574 -3.075 11.125 1.00 85.19 103 LEU A N 1
ATOM 798 C CA . LEU A 1 103 ? -12.495 -4.371 11.811 1.00 85.19 103 LEU A CA 1
ATOM 799 C C . LEU A 1 103 ? -11.937 -4.269 13.239 1.00 85.19 103 LEU A C 1
ATOM 801 O O . LEU A 1 103 ? -12.075 -5.202 14.033 1.00 85.19 103 LEU A O 1
ATOM 805 N N . THR A 1 104 ? -11.303 -3.149 13.578 1.00 82.56 104 THR A N 1
ATOM 806 C CA . THR A 1 104 ? -10.707 -2.924 14.893 1.00 82.56 104 THR A CA 1
ATOM 807 C C . THR A 1 104 ? -11.688 -2.168 15.793 1.00 82.56 104 THR A C 1
ATOM 809 O O . THR A 1 104 ? -12.142 -1.089 15.417 1.00 82.56 104 THR A O 1
ATOM 812 N N . PRO A 1 105 ? -12.002 -2.656 17.009 1.00 69.44 105 PRO A N 1
ATOM 813 C CA . PRO A 1 105 ? -12.823 -1.893 17.942 1.00 69.44 105 PRO A CA 1
ATOM 814 C C . PRO A 1 105 ? -12.084 -0.606 18.337 1.00 69.44 105 PRO A C 1
ATOM 816 O O . PRO A 1 105 ? -11.083 -0.650 19.053 1.00 69.44 105 PRO A O 1
ATOM 819 N N . THR A 1 106 ? -12.564 0.535 17.842 1.00 67.19 106 THR A N 1
ATOM 820 C CA . THR A 1 106 ? -12.021 1.872 18.113 1.00 67.19 106 THR A CA 1
ATOM 821 C C . THR A 1 106 ? -12.977 2.651 19.015 1.00 67.19 106 THR A C 1
ATOM 823 O O . THR A 1 106 ? -14.198 2.494 18.943 1.00 67.19 106 THR A O 1
ATOM 826 N N . ARG A 1 107 ? -12.431 3.481 19.912 1.00 66.75 107 ARG A N 1
ATOM 827 C CA . ARG A 1 107 ? -13.217 4.286 20.860 1.00 66.75 107 ARG A CA 1
ATOM 828 C C . ARG A 1 107 ? -13.046 5.774 20.576 1.00 66.75 107 ARG A C 1
ATOM 830 O O . ARG A 1 107 ? -12.084 6.189 19.938 1.00 66.75 107 ARG A O 1
ATOM 837 N N . ARG A 1 108 ? -13.962 6.592 21.107 1.00 62.16 108 ARG A N 1
ATOM 838 C CA . ARG A 1 108 ? -13.972 8.058 20.943 1.00 62.16 108 ARG A CA 1
ATOM 839 C C . ARG A 1 108 ? -12.636 8.727 21.300 1.00 62.16 108 ARG A C 1
ATOM 841 O O . ARG A 1 108 ? -12.263 9.688 20.637 1.00 62.16 108 ARG A O 1
ATOM 848 N N . GLY A 1 109 ? -11.904 8.191 22.282 1.00 63.72 109 GLY A N 1
ATOM 849 C CA . GLY A 1 109 ? -10.580 8.688 22.678 1.00 63.72 109 GLY A CA 1
ATOM 850 C C . GLY A 1 109 ? -9.478 8.517 21.622 1.00 63.72 109 GLY A C 1
ATOM 851 O O . GLY A 1 109 ? -8.474 9.209 21.697 1.00 63.72 109 GLY A O 1
ATOM 852 N N . ASP A 1 110 ? -9.662 7.665 20.606 1.00 74.44 110 ASP A N 1
ATOM 853 C CA . ASP A 1 110 ? -8.650 7.441 19.559 1.00 74.44 110 ASP A CA 1
ATOM 854 C C . ASP A 1 110 ? -8.863 8.308 18.315 1.00 74.44 110 ASP A C 1
ATOM 856 O O . ASP A 1 110 ? -8.063 8.250 17.385 1.00 74.44 110 ASP A O 1
ATOM 860 N N . HIS A 1 111 ? -9.915 9.131 18.260 1.00 79.69 111 HIS A N 1
ATOM 861 C CA . HIS A 1 111 ? -10.260 9.887 17.050 1.00 79.69 111 HIS A CA 1
ATOM 862 C C . HIS A 1 111 ? -9.125 10.805 16.575 1.00 79.69 111 HIS A C 1
ATOM 864 O O . HIS A 1 111 ? -8.923 10.940 15.370 1.00 79.69 111 HIS A O 1
ATOM 870 N N . LEU A 1 112 ? -8.359 11.399 17.498 1.00 81.25 112 LEU A N 1
ATOM 871 C CA . LEU A 1 112 ? -7.203 12.230 17.150 1.00 81.25 112 LEU A CA 1
ATOM 872 C C . LEU A 1 112 ? -6.061 11.401 16.552 1.00 81.25 112 LEU A C 1
ATOM 874 O O . LEU A 1 112 ? -5.517 11.782 15.517 1.00 81.25 112 LEU A O 1
ATOM 878 N N . SER A 1 113 ? -5.742 10.247 17.142 1.00 83.56 113 SER A N 1
ATOM 879 C CA . SER A 1 113 ? -4.721 9.334 16.612 1.00 83.56 113 SER A CA 1
ATOM 880 C C . SER A 1 113 ? -5.124 8.772 15.244 1.00 83.56 113 SER A C 1
ATOM 882 O O . SER A 1 113 ? -4.301 8.705 14.336 1.00 83.56 113 SER A O 1
ATOM 884 N N . LEU A 1 114 ? -6.405 8.44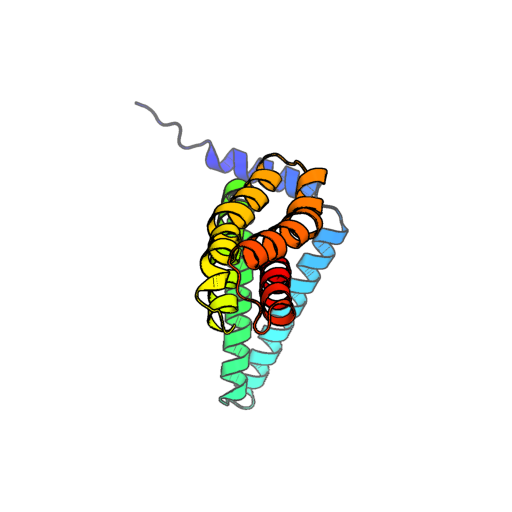6 15.052 1.00 83.81 114 LEU A N 1
ATOM 885 C CA . LEU A 1 114 ? -6.939 7.995 13.763 1.00 83.81 114 LEU A CA 1
ATOM 886 C C . LEU A 1 114 ? -6.884 9.109 12.710 1.00 83.81 114 LEU A C 1
ATOM 888 O O . LEU A 1 114 ? -6.469 8.867 11.577 1.00 83.81 114 LEU A O 1
ATOM 892 N N . CYS A 1 115 ? -7.248 10.339 13.086 1.00 86.31 115 CYS A N 1
ATOM 893 C CA . CYS A 1 115 ? -7.134 11.514 12.224 1.00 86.31 115 CYS A CA 1
ATOM 894 C C . CYS A 1 115 ? -5.679 11.724 11.773 1.00 86.31 115 CYS A C 1
ATOM 896 O O . CYS A 1 115 ? -5.426 11.913 10.584 1.00 86.31 115 CYS A O 1
ATOM 898 N N . LEU A 1 116 ? -4.716 11.588 12.692 1.00 86.69 116 LEU A N 1
ATOM 899 C CA . LEU A 1 116 ? -3.290 11.658 12.377 1.00 86.69 116 LEU A CA 1
ATOM 900 C C . LEU A 1 116 ? -2.885 10.597 11.339 1.00 86.69 116 LEU A C 1
ATOM 902 O O . LEU A 1 116 ? -2.197 10.918 10.371 1.00 86.69 116 LEU A O 1
ATOM 906 N N . CYS A 1 117 ? -3.340 9.349 11.488 1.00 86.56 117 CYS A N 1
ATOM 907 C CA . CYS A 1 117 ? -3.025 8.284 10.532 1.00 86.56 117 CYS A CA 1
ATOM 908 C C . CYS A 1 117 ? -3.531 8.597 9.113 1.00 86.56 117 CYS A C 1
ATOM 910 O O . CYS A 1 117 ? -2.787 8.443 8.146 1.00 86.56 117 CYS A O 1
ATOM 912 N N . PHE A 1 118 ? -4.775 9.063 8.972 1.00 87.88 118 PHE A N 1
ATOM 913 C CA . PHE A 1 118 ? -5.355 9.328 7.652 1.00 87.88 118 PHE A CA 1
ATOM 914 C C . PHE A 1 118 ? -4.845 10.617 7.011 1.00 87.88 118 PHE A C 1
ATOM 916 O O . PHE A 1 118 ? -4.480 10.618 5.837 1.00 87.88 118 PHE A O 1
ATOM 923 N N . TYR A 1 119 ? -4.843 11.716 7.765 1.00 88.50 119 TYR A N 1
ATOM 924 C CA . TYR A 1 119 ? -4.603 13.050 7.215 1.00 88.50 119 TYR A CA 1
ATOM 925 C C . TYR A 1 119 ? -3.146 13.488 7.283 1.00 88.50 119 TYR A C 1
ATOM 927 O O . TYR A 1 119 ? -2.771 14.415 6.572 1.00 88.50 119 TYR A O 1
ATOM 935 N N . VAL A 1 120 ? -2.323 12.845 8.116 1.00 91.12 120 VAL A N 1
ATOM 936 C CA . VAL A 1 120 ? -0.898 13.174 8.231 1.00 91.12 120 VAL A CA 1
ATOM 937 C C . VAL A 1 120 ? -0.048 12.026 7.712 1.00 91.12 120 VAL A C 1
ATOM 939 O O . VAL A 1 120 ? 0.702 12.233 6.766 1.00 91.12 120 VAL A O 1
ATOM 942 N N . ALA A 1 121 ? -0.179 10.817 8.265 1.00 90.81 121 ALA A N 1
ATOM 943 C CA . ALA A 1 121 ? 0.763 9.738 7.970 1.00 90.81 121 ALA A CA 1
ATOM 944 C C . ALA A 1 121 ? 0.753 9.317 6.491 1.00 90.81 121 ALA A C 1
ATOM 946 O O . ALA A 1 121 ? 1.818 9.262 5.886 1.00 90.81 121 ALA A O 1
ATOM 947 N N . ILE A 1 122 ? -0.421 9.093 5.884 1.00 92.00 122 ILE A N 1
ATOM 948 C CA . ILE A 1 122 ? -0.524 8.740 4.456 1.00 92.00 122 ILE A CA 1
ATOM 949 C C . ILE A 1 122 ? 0.077 9.834 3.553 1.00 92.00 122 ILE A C 1
ATOM 951 O O . ILE A 1 122 ? 1.044 9.544 2.845 1.00 92.00 122 ILE A O 1
ATOM 955 N N . PRO A 1 123 ? -0.429 11.085 3.538 1.00 92.19 123 PRO A N 1
ATOM 956 C CA . PRO A 1 123 ? 0.085 12.092 2.613 1.00 92.19 123 PRO A CA 1
ATOM 957 C C . PRO A 1 123 ? 1.561 12.404 2.859 1.00 92.19 123 PRO A C 1
ATOM 959 O O . PRO A 1 123 ? 2.299 12.576 1.893 1.00 92.19 123 PRO A O 1
ATOM 962 N N . LEU A 1 124 ? 2.011 12.408 4.118 1.00 92.94 124 LEU A N 1
ATOM 963 C CA . LEU A 1 124 ? 3.421 12.571 4.453 1.00 92.94 124 LEU A CA 1
ATOM 964 C C . LEU A 1 124 ? 4.257 11.443 3.834 1.00 92.94 124 LEU A C 1
ATOM 966 O O . LEU A 1 124 ? 5.187 11.731 3.086 1.00 92.94 124 LEU A O 1
ATOM 970 N N . GLN A 1 125 ? 3.893 10.176 4.052 1.00 93.06 125 GLN A N 1
ATOM 971 C CA . GLN A 1 125 ? 4.655 9.025 3.556 1.00 93.06 125 GLN A CA 1
ATOM 972 C C . GLN A 1 125 ? 4.821 9.067 2.031 1.00 93.06 125 GLN A C 1
ATOM 974 O O . GLN A 1 125 ? 5.936 8.970 1.519 1.00 93.06 125 GLN A O 1
ATOM 979 N N . TYR A 1 126 ? 3.729 9.287 1.296 1.00 92.75 126 TYR A N 1
ATOM 980 C CA . TYR A 1 126 ? 3.764 9.323 -0.167 1.00 92.75 126 TYR A CA 1
ATOM 981 C C . TYR A 1 126 ? 4.434 10.585 -0.722 1.00 92.75 126 TYR A C 1
ATOM 983 O O . TYR A 1 126 ? 5.089 10.523 -1.766 1.00 92.75 126 TYR A O 1
ATOM 991 N N . TRP A 1 127 ? 4.340 11.716 -0.018 1.00 92.38 127 TRP A N 1
ATOM 992 C CA . TRP A 1 127 ? 5.072 12.928 -0.381 1.00 92.38 127 TRP A CA 1
ATOM 993 C C . TRP A 1 127 ? 6.585 12.746 -0.224 1.00 92.38 127 TRP A C 1
ATOM 995 O O . TRP A 1 127 ? 7.332 13.121 -1.129 1.00 92.38 127 TRP A O 1
ATOM 1005 N N . LEU A 1 128 ? 7.032 12.096 0.857 1.00 91.19 128 LEU A N 1
ATOM 1006 C CA . LEU A 1 128 ? 8.446 11.793 1.103 1.00 91.19 128 LEU A CA 1
ATOM 1007 C C . LEU A 1 128 ? 9.051 10.891 0.020 1.00 91.19 128 LEU A C 1
ATOM 1009 O O . LEU A 1 128 ? 10.180 11.123 -0.411 1.00 91.19 128 LEU A O 1
ATOM 1013 N N . ILE A 1 129 ? 8.296 9.894 -0.451 1.00 91.19 129 ILE A N 1
ATOM 1014 C CA . ILE A 1 129 ? 8.705 9.058 -1.591 1.00 91.19 129 ILE A CA 1
ATOM 1015 C C . ILE A 1 129 ? 8.772 9.903 -2.872 1.00 91.19 129 ILE A C 1
ATOM 1017 O O . ILE A 1 129 ? 9.670 9.737 -3.697 1.00 91.19 129 ILE A O 1
ATOM 1021 N N . GLY A 1 130 ? 7.842 10.846 -3.043 1.00 88.81 130 GLY A N 1
ATOM 1022 C CA . GLY A 1 130 ? 7.826 11.780 -4.167 1.00 88.81 130 GLY A CA 1
ATOM 1023 C C . GLY A 1 130 ? 9.121 12.587 -4.297 1.00 88.81 130 GLY A C 1
ATOM 1024 O O . GLY A 1 130 ? 9.657 12.679 -5.402 1.00 88.81 130 GLY A O 1
ATOM 1025 N N . ILE A 1 131 ? 9.639 13.092 -3.175 1.00 92.25 131 ILE A N 1
ATOM 1026 C CA . ILE A 1 131 ? 10.886 13.875 -3.087 1.00 92.25 131 ILE A CA 1
ATOM 1027 C C . ILE A 1 131 ? 12.151 13.017 -2.885 1.00 92.25 131 ILE A C 1
ATOM 1029 O O . ILE A 1 131 ? 13.227 13.566 -2.665 1.00 92.25 131 ILE A O 1
ATOM 1033 N N . ASP A 1 132 ? 12.026 11.685 -2.937 1.00 88.88 132 ASP A N 1
ATOM 1034 C CA . ASP A 1 132 ? 13.120 10.709 -2.802 1.00 88.88 132 ASP A CA 1
ATOM 1035 C C . ASP A 1 132 ? 13.920 10.818 -1.483 1.00 88.88 132 ASP A C 1
ATOM 1037 O O . ASP A 1 132 ? 15.089 10.430 -1.399 1.00 88.88 132 ASP A O 1
ATOM 1041 N N . TRP A 1 133 ? 13.287 11.297 -0.404 1.00 92.12 133 TRP A N 1
ATOM 1042 C CA . TRP A 1 133 ? 13.942 11.467 0.898 1.00 92.12 133 TRP A CA 1
ATOM 1043 C C . TRP A 1 133 ? 13.918 10.176 1.724 1.00 92.12 133 TRP A C 1
ATOM 1045 O O . TRP A 1 133 ? 13.230 10.052 2.740 1.00 92.12 133 TRP A O 1
ATOM 1055 N N . TYR A 1 134 ? 14.727 9.209 1.296 1.00 87.38 134 TYR A N 1
ATOM 1056 C CA . TYR A 1 134 ? 14.739 7.850 1.843 1.00 87.38 134 TYR A CA 1
ATOM 1057 C C . TYR A 1 134 ? 14.944 7.781 3.367 1.00 87.38 134 TYR A C 1
ATOM 1059 O O . TYR A 1 134 ? 14.234 7.049 4.053 1.00 87.38 134 TYR A O 1
ATOM 1067 N N . GLY A 1 135 ? 15.881 8.565 3.917 1.00 90.44 135 GLY A N 1
ATOM 1068 C CA . GLY A 1 135 ? 16.198 8.523 5.350 1.00 90.44 135 GLY A CA 1
ATOM 1069 C C . GLY A 1 135 ? 15.005 8.873 6.241 1.00 90.44 135 GLY A C 1
ATOM 1070 O O . GLY A 1 135 ? 14.718 8.156 7.198 1.00 90.44 135 GLY A O 1
ATOM 1071 N N . LEU A 1 136 ? 14.273 9.936 5.894 1.00 90.12 136 LEU A N 1
ATOM 1072 C CA . LEU A 1 136 ? 13.093 10.337 6.652 1.00 90.12 136 LEU A CA 1
ATOM 1073 C C . LEU A 1 136 ? 11.927 9.369 6.408 1.00 90.12 136 LEU A C 1
ATOM 1075 O O . LEU A 1 136 ? 11.249 9.015 7.363 1.00 90.12 136 LEU A O 1
ATOM 1079 N N . PHE A 1 137 ? 11.742 8.879 5.176 1.00 91.31 137 PHE A N 1
ATOM 1080 C CA . PHE A 1 137 ? 10.687 7.918 4.823 1.00 91.31 137 PHE A CA 1
ATOM 1081 C C . PHE A 1 137 ? 10.748 6.645 5.681 1.00 91.31 137 PHE A C 1
ATOM 1083 O O . PHE A 1 137 ? 9.740 6.239 6.263 1.00 91.31 137 PHE A O 1
ATOM 1090 N N . VAL A 1 138 ? 11.941 6.053 5.815 1.00 92.94 138 VAL A N 1
ATOM 1091 C CA . VAL A 1 138 ? 12.140 4.813 6.583 1.00 92.94 138 VAL A CA 1
ATOM 1092 C C . VAL A 1 138 ? 11.901 5.024 8.080 1.00 92.94 138 VAL A C 1
ATOM 1094 O O . VAL A 1 138 ? 11.421 4.122 8.757 1.00 92.94 138 VAL A O 1
ATOM 1097 N N . MET A 1 139 ? 12.210 6.206 8.619 1.00 94.00 139 MET A N 1
ATOM 1098 C CA . MET A 1 139 ? 12.041 6.496 10.050 1.00 94.00 139 MET A CA 1
ATOM 1099 C C . MET A 1 139 ? 10.660 7.076 10.395 1.00 94.00 139 MET A C 1
ATOM 1101 O O . MET A 1 139 ? 10.252 7.017 11.555 1.00 94.00 139 MET A O 1
ATOM 1105 N N . CYS A 1 140 ? 9.931 7.617 9.413 1.00 92.38 140 CYS A N 1
ATOM 1106 C CA . CYS A 1 140 ? 8.693 8.373 9.612 1.00 92.38 140 CYS A CA 1
ATOM 1107 C C . CYS A 1 140 ? 7.665 7.599 10.446 1.00 92.38 140 CYS A C 1
ATOM 1109 O O . CYS A 1 140 ? 7.247 8.049 11.511 1.00 92.38 140 CYS A O 1
ATOM 1111 N N . ILE A 1 141 ? 7.291 6.402 10.000 1.00 91.62 141 ILE A N 1
ATOM 1112 C CA . ILE A 1 141 ? 6.299 5.582 10.702 1.00 91.62 141 ILE A CA 1
ATOM 1113 C C . ILE A 1 141 ? 6.921 4.848 11.903 1.00 91.62 141 ILE A C 1
ATOM 1115 O O . ILE A 1 141 ? 6.404 5.021 13.011 1.00 91.62 141 ILE A O 1
ATOM 1119 N N . PRO A 1 142 ? 8.029 4.090 11.759 1.00 91.88 142 PRO A N 1
ATOM 1120 C CA . PRO A 1 142 ? 8.540 3.255 12.848 1.00 91.88 142 PRO A CA 1
ATOM 1121 C C . PRO A 1 142 ? 9.056 4.040 14.057 1.00 91.88 142 PRO A C 1
ATOM 1123 O O . PRO A 1 142 ? 9.007 3.526 15.169 1.00 91.88 142 PRO A O 1
ATOM 1126 N N . VAL A 1 143 ? 9.557 5.265 13.860 1.00 93.75 143 VAL A N 1
ATOM 1127 C CA . VAL A 1 143 ? 10.076 6.104 14.951 1.00 93.75 143 VAL A CA 1
ATOM 1128 C C . VAL A 1 143 ? 9.035 7.140 15.361 1.00 93.75 143 VAL A C 1
ATOM 1130 O O . VAL A 1 143 ? 8.565 7.122 16.497 1.00 93.75 143 VAL A O 1
ATOM 1133 N N . PHE A 1 144 ? 8.636 8.032 14.448 1.00 92.00 144 PHE A N 1
ATOM 1134 C CA . PHE A 1 144 ? 7.741 9.135 14.812 1.00 92.00 144 PHE A CA 1
ATOM 1135 C C . PHE A 1 144 ? 6.295 8.678 14.978 1.00 92.00 144 PHE A C 1
ATOM 1137 O O . PHE A 1 144 ? 5.659 9.070 15.949 1.00 92.00 144 PHE A O 1
ATOM 1144 N N . GLY A 1 145 ? 5.781 7.817 14.097 1.00 90.31 145 GLY A N 1
ATOM 1145 C CA . GLY A 1 145 ? 4.434 7.255 14.234 1.00 90.31 145 GLY A CA 1
ATOM 1146 C C . GLY A 1 145 ? 4.260 6.470 15.537 1.00 90.31 145 GLY A C 1
ATOM 1147 O O . GLY A 1 145 ? 3.299 6.693 16.273 1.00 90.31 145 GLY A O 1
ATOM 1148 N N . PHE A 1 146 ? 5.222 5.609 15.879 1.00 91.25 146 PHE A N 1
ATOM 1149 C CA . PHE A 1 146 ? 5.171 4.829 17.121 1.00 91.25 146 PHE A CA 1
ATOM 1150 C C . PHE A 1 146 ? 5.283 5.686 18.383 1.00 91.25 146 PHE A C 1
ATOM 1152 O O . PHE A 1 146 ? 4.707 5.315 19.401 1.00 91.25 146 PHE A O 1
ATOM 1159 N N . LEU A 1 147 ? 5.974 6.826 18.331 1.00 92.19 147 LEU A N 1
ATOM 1160 C CA . LEU A 1 147 ? 6.066 7.750 19.461 1.00 92.19 147 LEU A CA 1
ATOM 1161 C C . LEU A 1 147 ? 4.820 8.648 19.572 1.00 92.19 147 LEU A C 1
ATOM 1163 O O . LEU A 1 147 ? 4.271 8.827 20.658 1.00 92.19 147 LEU A O 1
ATOM 1167 N N . LEU A 1 148 ? 4.365 9.206 18.446 1.00 90.69 148 LEU A N 1
ATOM 1168 C CA . LEU A 1 148 ? 3.278 10.184 18.397 1.00 90.69 148 LEU A CA 1
ATOM 1169 C C . LEU A 1 148 ? 1.913 9.557 18.673 1.00 90.69 148 LEU A C 1
ATOM 1171 O O . LEU A 1 148 ? 1.125 10.156 19.400 1.00 90.69 148 LEU A O 1
ATOM 1175 N N . LEU A 1 149 ? 1.615 8.369 18.132 1.00 88.94 149 LEU A N 1
ATOM 1176 C CA . LEU A 1 149 ? 0.283 7.765 18.273 1.00 88.94 149 LEU A CA 1
ATOM 1177 C C . LEU A 1 149 ? -0.096 7.485 19.743 1.00 88.94 149 LEU A C 1
ATOM 1179 O O . LEU A 1 149 ? -1.173 7.936 20.151 1.00 88.94 149 LEU A O 1
ATOM 1183 N N . PRO A 1 150 ? 0.768 6.854 20.570 1.00 88.25 150 PRO A N 1
ATOM 1184 C CA . PRO A 1 150 ? 0.509 6.691 21.998 1.00 88.25 150 PRO A CA 1
ATOM 1185 C C . PRO A 1 150 ? 0.553 8.004 22.767 1.00 88.25 150 PRO A C 1
ATOM 1187 O O . PRO A 1 150 ? -0.242 8.174 23.683 1.00 88.25 150 PRO A O 1
ATOM 1190 N N . ALA A 1 151 ? 1.431 8.946 22.402 1.00 89.25 151 ALA A N 1
ATOM 1191 C CA . ALA A 1 151 ? 1.478 10.253 23.056 1.00 89.25 151 ALA A CA 1
ATOM 1192 C C . ALA A 1 151 ? 0.153 11.020 22.884 1.00 89.25 151 ALA A C 1
ATOM 1194 O O . ALA A 1 151 ? -0.397 11.532 23.856 1.00 89.25 151 ALA A O 1
ATOM 1195 N N . VAL A 1 152 ? -0.406 11.043 21.670 1.00 87.62 152 VAL A N 1
ATOM 1196 C CA . VAL A 1 152 ? -1.702 11.680 21.372 1.00 87.62 152 VAL A CA 1
ATOM 1197 C C . VAL A 1 152 ? -2.864 10.932 22.031 1.00 87.62 152 VAL A C 1
ATOM 1199 O O . VAL A 1 152 ? -3.770 11.558 22.584 1.00 87.62 152 VAL A O 1
ATOM 1202 N N . SER A 1 153 ? -2.829 9.597 22.029 1.00 86.06 153 SER A N 1
ATOM 1203 C CA . SER A 1 153 ? -3.828 8.778 22.726 1.00 86.06 153 SER A CA 1
ATOM 1204 C C . SER A 1 153 ? -3.799 9.040 24.242 1.00 86.06 153 SER A C 1
ATOM 1206 O O . SER A 1 153 ? -4.849 9.221 24.856 1.00 86.06 153 SER A O 1
ATOM 1208 N N . ALA A 1 154 ? -2.610 9.177 24.843 1.00 86.31 154 ALA A N 1
ATOM 1209 C CA . ALA A 1 154 ? -2.446 9.459 26.271 1.00 86.31 154 ALA A CA 1
ATOM 1210 C C . ALA A 1 154 ? -2.978 10.847 26.657 1.00 86.31 154 ALA A C 1
ATOM 1212 O O . ALA A 1 154 ? -3.604 10.996 27.706 1.00 86.31 154 ALA A O 1
ATOM 1213 N N . LEU A 1 155 ? -2.801 11.849 25.788 1.00 84.94 155 LEU A N 1
ATOM 1214 C CA . LEU A 1 155 ? -3.372 13.190 25.972 1.00 84.94 155 LEU A CA 1
ATOM 1215 C C . LEU A 1 155 ? -4.909 13.193 25.970 1.00 84.94 155 LEU A C 1
ATOM 1217 O O . LEU A 1 155 ? -5.515 14.098 26.537 1.00 84.94 155 LEU A O 1
ATOM 1221 N N . SER A 1 156 ? -5.543 12.182 25.371 1.00 79.25 156 SER A N 1
ATOM 1222 C CA . SER A 1 156 ? -7.005 12.036 25.366 1.00 79.25 156 SER A CA 1
ATOM 1223 C C . SER A 1 156 ? -7.559 11.457 26.680 1.00 79.25 156 SER A C 1
ATOM 1225 O O . SER A 1 156 ? -8.775 11.419 26.861 1.00 79.25 156 SER A O 1
ATOM 1227 N N . GLY A 1 157 ? -6.689 11.039 27.611 1.00 74.50 157 GLY A N 1
ATOM 1228 C CA . GLY A 1 157 ? -7.045 10.687 28.992 1.00 74.50 157 GLY A CA 1
ATOM 1229 C C . GLY A 1 157 ? -7.769 9.349 29.181 1.00 74.50 157 GLY A C 1
ATOM 1230 O O . GLY A 1 157 ? -8.230 9.063 30.283 1.00 74.50 157 GLY A O 1
ATOM 1231 N N . ASP A 1 158 ? -7.877 8.525 28.137 1.00 76.38 158 ASP A N 1
ATOM 1232 C CA . ASP A 1 158 ? -8.559 7.229 28.183 1.00 76.38 158 ASP A CA 1
ATOM 1233 C C . ASP A 1 158 ? -7.551 6.092 28.409 1.00 76.38 158 ASP A C 1
ATOM 1235 O O . ASP A 1 158 ? -6.749 5.763 27.533 1.00 76.38 158 ASP A O 1
ATOM 1239 N N . THR A 1 159 ? -7.577 5.502 29.605 1.00 77.12 159 THR A N 1
ATOM 1240 C CA . THR A 1 159 ? -6.627 4.461 30.024 1.00 77.12 159 THR A CA 1
ATOM 1241 C C . THR A 1 159 ? -7.130 3.038 29.772 1.00 77.12 159 THR A C 1
ATOM 1243 O O . THR A 1 159 ? -6.355 2.085 29.899 1.00 77.12 159 THR A O 1
ATOM 1246 N N . GLU A 1 160 ? -8.392 2.854 29.370 1.00 79.31 160 GLU A N 1
ATOM 1247 C CA . GLU A 1 160 ? -8.949 1.519 29.143 1.00 79.31 160 GLU A CA 1
ATOM 1248 C C . GLU A 1 160 ? -8.370 0.877 27.879 1.00 79.31 160 GLU A C 1
ATOM 1250 O O . GLU A 1 160 ? -8.488 1.402 26.764 1.00 79.31 160 GLU A O 1
ATOM 1255 N N . ASN A 1 161 ? -7.765 -0.303 28.061 1.00 81.62 161 ASN A N 1
ATOM 1256 C CA . ASN A 1 161 ? -7.109 -1.086 27.009 1.00 81.62 161 ASN A CA 1
ATOM 1257 C C . ASN A 1 161 ? -6.100 -0.262 26.186 1.00 81.62 161 ASN A C 1
ATOM 1259 O O . ASN A 1 161 ? -5.909 -0.505 24.993 1.00 81.62 161 ASN A O 1
ATOM 1263 N N . PHE A 1 162 ? -5.447 0.719 26.823 1.00 84.06 162 PHE A N 1
ATOM 1264 C CA . PHE A 1 162 ? -4.563 1.689 26.173 1.00 84.06 162 PHE A CA 1
ATOM 1265 C C . PHE A 1 162 ? -3.463 1.033 25.328 1.00 84.06 162 PHE A C 1
ATOM 1267 O O . PHE A 1 162 ? -3.282 1.387 24.162 1.00 84.06 162 PHE A O 1
ATOM 1274 N N . LEU A 1 163 ? -2.748 0.051 25.893 1.00 87.12 163 LEU A N 1
ATOM 1275 C CA . LEU A 1 163 ? -1.682 -0.658 25.179 1.00 87.12 163 LEU A CA 1
ATOM 1276 C C . LEU A 1 163 ? -2.230 -1.455 23.995 1.00 87.12 163 LEU A C 1
ATOM 1278 O O . LEU A 1 163 ? -1.666 -1.389 22.906 1.00 87.12 163 LEU A O 1
ATOM 1282 N N . GLU A 1 164 ? -3.341 -2.170 24.178 1.00 88.19 164 GLU A N 1
ATOM 1283 C CA . GLU A 1 164 ? -3.948 -2.983 23.122 1.00 88.19 164 GLU A CA 1
ATOM 1284 C C . GLU A 1 164 ? -4.390 -2.112 21.937 1.00 88.19 164 GLU A C 1
ATOM 1286 O O . GLU A 1 164 ? -4.092 -2.427 20.785 1.00 88.19 164 GLU A O 1
ATOM 1291 N N . ARG A 1 165 ? -5.052 -0.985 22.210 1.00 86.50 165 ARG A N 1
ATOM 1292 C CA . ARG A 1 165 ? -5.542 -0.052 21.185 1.00 86.50 165 ARG A CA 1
ATOM 1293 C C . ARG A 1 165 ? -4.404 0.605 20.418 1.00 86.50 165 ARG A C 1
ATOM 1295 O O . ARG A 1 165 ? -4.388 0.547 19.190 1.00 86.50 165 ARG A O 1
ATOM 1302 N N . ASN A 1 166 ? -3.421 1.159 21.128 1.00 88.25 166 ASN A N 1
ATOM 1303 C CA . ASN A 1 166 ? -2.262 1.780 20.489 1.00 88.25 166 ASN A CA 1
ATOM 1304 C C . ASN A 1 166 ? -1.472 0.776 19.651 1.00 88.25 166 ASN A C 1
ATOM 1306 O O . ASN A 1 166 ? -1.127 1.086 18.514 1.00 88.25 166 ASN A O 1
ATOM 1310 N N . THR A 1 167 ? -1.281 -0.447 20.156 1.00 90.75 167 THR A N 1
ATOM 1311 C CA . THR A 1 167 ? -0.643 -1.535 19.402 1.00 90.75 167 THR A CA 1
ATOM 1312 C C . THR A 1 167 ? -1.398 -1.810 18.099 1.00 90.75 167 THR A C 1
ATOM 1314 O O . THR A 1 167 ? -0.785 -1.841 17.035 1.00 90.75 167 THR A O 1
ATOM 1317 N N . LYS A 1 168 ? -2.731 -1.950 18.137 1.00 90.06 168 LYS A N 1
ATOM 1318 C CA . LYS A 1 168 ? -3.530 -2.198 16.923 1.00 90.06 168 LYS A CA 1
ATOM 1319 C C . LYS A 1 168 ? -3.418 -1.061 15.906 1.00 90.06 168 LYS A C 1
ATOM 1321 O O . LYS A 1 168 ? -3.261 -1.340 14.723 1.00 90.06 168 LYS A O 1
ATOM 1326 N N . VAL A 1 169 ? -3.453 0.200 16.343 1.00 89.94 169 VAL A N 1
ATOM 1327 C CA . VAL A 1 169 ? -3.323 1.358 15.437 1.00 89.94 169 VAL A CA 1
ATOM 1328 C C . VAL A 1 169 ? -1.911 1.450 14.849 1.00 89.94 169 VAL A C 1
ATOM 1330 O O . VAL A 1 169 ? -1.771 1.643 13.643 1.00 89.94 169 VAL A O 1
ATOM 1333 N N . GLN A 1 170 ? -0.869 1.259 15.662 1.00 91.62 170 GLN A N 1
ATOM 1334 C CA . GLN A 1 170 ? 0.528 1.256 15.212 1.00 91.62 170 GLN A CA 1
ATOM 1335 C C . GLN A 1 170 ? 0.797 0.154 14.179 1.00 91.62 170 GLN A C 1
ATOM 1337 O O . GLN A 1 170 ? 1.358 0.425 13.117 1.00 91.62 170 GLN A O 1
ATOM 1342 N N . TRP A 1 171 ? 0.359 -1.079 14.454 1.00 92.50 171 TRP A N 1
ATOM 1343 C CA . TRP A 1 171 ? 0.500 -2.190 13.510 1.00 92.50 171 TRP A CA 1
ATOM 1344 C C . TRP A 1 171 ? -0.377 -2.020 12.276 1.00 92.50 171 TRP A C 1
ATOM 1346 O O . TRP A 1 171 ? 0.068 -2.336 11.178 1.00 92.50 171 TRP A O 1
ATOM 1356 N N . GLY A 1 172 ? -1.585 -1.477 12.428 1.00 92.00 172 GLY A N 1
ATOM 1357 C CA . GLY A 1 172 ? -2.442 -1.128 11.300 1.00 92.00 172 GLY A CA 1
ATOM 1358 C C . GLY A 1 172 ? -1.755 -0.149 10.355 1.00 92.00 172 GLY A C 1
ATOM 1359 O O . GLY A 1 172 ? -1.727 -0.379 9.148 1.00 92.00 172 GLY A O 1
ATOM 1360 N N . LEU A 1 173 ? -1.126 0.897 10.898 1.00 92.06 173 LEU A N 1
ATOM 1361 C CA . LEU A 1 173 ? -0.374 1.869 10.108 1.00 92.06 173 LEU A CA 1
ATOM 1362 C C . LEU A 1 173 ? 0.844 1.229 9.422 1.00 92.06 173 LEU A C 1
ATOM 1364 O O . LEU A 1 173 ? 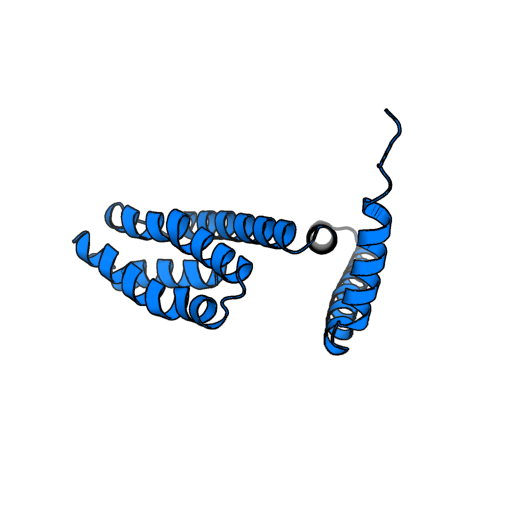1.059 1.458 8.234 1.00 92.06 173 LEU A O 1
ATOM 1368 N N . MET A 1 174 ? 1.592 0.378 10.131 1.00 93.25 174 MET A N 1
ATOM 1369 C CA . MET A 1 174 ? 2.725 -0.358 9.552 1.00 93.25 174 MET A CA 1
ATOM 1370 C C . MET A 1 174 ? 2.314 -1.310 8.432 1.00 93.25 174 MET A C 1
ATOM 1372 O O . MET A 1 174 ? 3.008 -1.406 7.435 1.00 93.25 174 MET A O 1
ATOM 1376 N N . LEU A 1 175 ? 1.200 -2.026 8.572 1.00 92.94 175 LEU A N 1
ATOM 1377 C CA . LEU A 1 175 ? 0.776 -3.008 7.572 1.00 92.94 175 LEU A CA 1
ATOM 1378 C C . LEU A 1 175 ? 0.167 -2.370 6.322 1.00 92.94 175 LEU A C 1
ATOM 1380 O O . LEU A 1 175 ? 0.164 -2.991 5.262 1.00 92.94 175 LEU A O 1
ATOM 1384 N N . THR A 1 176 ? -0.414 -1.177 6.454 1.00 93.75 176 THR A N 1
ATOM 1385 C CA . THR A 1 176 ? -1.210 -0.560 5.382 1.00 93.75 176 THR A CA 1
ATOM 1386 C C . THR A 1 176 ? -0.515 0.612 4.698 1.00 93.75 176 THR A C 1
ATOM 1388 O O . THR A 1 176 ? -0.845 0.900 3.546 1.00 93.75 176 THR A O 1
ATOM 1391 N N . VAL A 1 177 ? 0.424 1.291 5.366 1.00 92.69 177 VAL A N 1
ATOM 1392 C CA . VAL A 1 177 ? 1.054 2.528 4.864 1.00 92.69 177 VAL A CA 1
ATOM 1393 C C . VAL A 1 177 ? 2.575 2.423 4.712 1.00 92.69 177 VAL A C 1
ATOM 1395 O O . VAL A 1 177 ? 3.105 3.031 3.783 1.00 92.69 177 VAL A O 1
ATOM 1398 N N . TYR A 1 178 ? 3.269 1.715 5.609 1.00 89.62 178 TYR A N 1
ATOM 1399 C CA . TYR A 1 178 ? 4.731 1.558 5.562 1.00 89.62 178 TYR A CA 1
ATOM 1400 C C . TYR A 1 178 ? 5.158 0.517 4.519 1.00 89.62 178 TYR A C 1
ATOM 1402 O O . TYR A 1 178 ? 6.092 0.832 3.746 1.00 89.62 178 TYR A O 1
#

Solvent-accessible surface area (backbone atoms only — not comparable to full-atom values): 9943 Å² total; per-residue (Å²): 142,79,85,88,85,70,70,64,63,64,48,50,55,52,48,47,54,51,49,64,72,67,52,55,72,67,58,56,54,51,53,51,49,53,53,49,51,52,51,51,53,50,51,51,41,52,54,44,44,73,74,60,71,48,74,71,49,52,51,50,44,52,51,54,50,51,51,50,51,51,53,49,52,53,52,51,26,59,74,67,31,71,68,48,38,49,52,51,52,52,51,49,24,51,53,45,39,51,53,55,53,70,76,41,95,77,56,83,54,41,51,64,36,51,46,41,47,63,74,42,48,47,58,49,50,53,48,31,60,72,72,66,43,59,75,56,48,69,40,43,53,76,51,50,42,59,52,46,42,48,52,50,29,55,74,52,70,55,72,80,62,42,68,62,51,44,50,51,53,50,50,44,46,50,77,34,68,105